Protein AF-A0A9N9HSN4-F1 (afdb_monomer)

Solvent-accessible surface area (backbone atoms only — not comparable to full-atom values): 14385 Å² total; per-residue (Å²): 132,80,80,73,81,72,50,72,66,59,52,43,57,58,50,63,71,53,78,49,53,68,61,35,55,55,46,31,68,72,44,72,71,43,23,67,52,28,50,52,60,51,32,23,38,60,76,77,67,46,57,80,94,50,31,26,57,56,49,49,51,52,60,62,67,44,54,72,71,56,48,50,43,39,42,62,59,13,40,60,77,76,94,65,77,80,64,95,60,74,59,49,42,32,29,20,50,49,43,49,61,63,49,45,56,14,48,53,49,34,50,51,52,34,49,76,70,63,31,49,45,62,39,68,57,62,66,44,46,63,53,50,66,66,46,44,72,76,46,53,79,65,62,79,53,84,64,96,52,54,68,60,50,50,52,50,61,64,44,46,60,55,52,49,50,48,40,71,78,44,66,70,65,44,66,60,31,56,52,35,38,54,31,30,72,45,26,67,52,26,30,31,43,35,45,51,43,51,36,98,86,39,71,59,62,89,42,40,48,62,68,37,31,56,74,84,52,56,14,62,78,62,48,77,41,82,44,81,45,81,43,77,53,63,101,81,55,73,76,63,53,60,59,51,48,53,57,58,50,59,71,76,75,119

Nearest PDB structures (foldseek):
  3mk4-assembly1_A  TM=1.803E-01  e=7.489E+00  Homo sapiens

Structure (mmCIF, N/CA/C/O backbone):
data_AF-A0A9N9HSN4-F1
#
_entry.id   AF-A0A9N9HSN4-F1
#
loop_
_atom_site.group_PDB
_atom_site.id
_atom_site.type_symbol
_atom_site.label_atom_id
_atom_site.label_alt_id
_atom_site.label_comp_id
_atom_site.label_asym_id
_atom_site.label_entity_id
_atom_site.label_seq_id
_atom_site.pdbx_PDB_ins_code
_atom_site.Cartn_x
_atom_site.Cartn_y
_atom_site.Cartn_z
_atom_site.occupancy
_atom_site.B_iso_or_equiv
_atom_site.auth_seq_id
_atom_site.auth_comp_id
_atom_site.auth_asym_id
_atom_site.auth_atom_id
_atom_site.pdbx_PDB_model_num
ATOM 1 N N . MET A 1 1 ? -20.519 -30.281 25.202 1.00 36.38 1 MET A N 1
ATOM 2 C CA . MET A 1 1 ? -21.090 -28.920 25.141 1.00 36.38 1 MET A CA 1
ATOM 3 C C . MET A 1 1 ? -20.840 -28.377 23.745 1.00 36.38 1 MET A C 1
ATOM 5 O O . MET A 1 1 ? -19.698 -28.082 23.423 1.00 36.38 1 MET A O 1
ATOM 9 N N . SER A 1 2 ? -21.858 -28.336 22.885 1.00 41.09 2 SER A N 1
ATOM 10 C CA . SER A 1 2 ? -21.768 -27.606 21.618 1.00 41.09 2 SER A CA 1
ATOM 11 C C . SER A 1 2 ? -21.713 -26.120 21.958 1.00 41.09 2 SER A C 1
ATOM 13 O O . SER A 1 2 ? -22.651 -25.632 22.589 1.00 41.09 2 SER A O 1
ATOM 15 N N . LEU A 1 3 ? -20.631 -25.416 21.600 1.00 51.91 3 LEU A N 1
ATOM 16 C CA . LEU A 1 3 ? -20.644 -23.954 21.628 1.00 51.91 3 LEU A CA 1
ATOM 17 C C . LEU A 1 3 ? -21.852 -23.517 20.798 1.00 51.91 3 LEU A C 1
ATOM 19 O O . LEU A 1 3 ? -21.896 -23.750 19.590 1.00 51.91 3 LEU A O 1
ATOM 23 N N . SER A 1 4 ? -22.853 -22.960 21.475 1.00 53.34 4 SER A N 1
ATOM 24 C CA . SER A 1 4 ? -23.945 -22.249 20.839 1.00 53.34 4 SER A CA 1
ATOM 25 C C . SER A 1 4 ? -23.333 -21.260 19.855 1.00 53.34 4 SER A C 1
ATOM 27 O O . SER A 1 4 ? -22.342 -20.593 20.154 1.00 53.34 4 SER A O 1
ATOM 29 N N . VAL A 1 5 ? -23.884 -21.251 18.647 1.00 62.62 5 VAL A N 1
ATOM 30 C CA . VAL A 1 5 ? -23.467 -20.416 17.526 1.00 62.62 5 VAL A CA 1
ATOM 31 C C . VAL A 1 5 ? -23.530 -18.955 17.972 1.00 62.62 5 VAL A C 1
ATOM 33 O O . VAL A 1 5 ? -24.582 -18.325 17.905 1.00 62.62 5 VAL A O 1
ATOM 36 N N . LEU A 1 6 ? -22.422 -18.416 18.482 1.00 66.31 6 LEU A N 1
ATOM 37 C CA . LEU A 1 6 ? -22.283 -16.978 18.648 1.00 66.31 6 LEU A CA 1
ATOM 38 C C . LEU A 1 6 ? -22.365 -16.406 17.232 1.00 66.31 6 LEU A C 1
ATOM 40 O O . LEU A 1 6 ? -21.586 -16.811 16.362 1.00 66.31 6 LEU A O 1
ATOM 44 N N . SER A 1 7 ? -23.333 -15.526 16.976 1.00 81.56 7 SER A N 1
ATOM 45 C CA . SER A 1 7 ? -23.449 -14.914 15.656 1.00 81.56 7 SER A CA 1
ATOM 46 C C . SER A 1 7 ? -22.161 -14.153 15.333 1.00 81.56 7 SER A C 1
ATOM 48 O O . SER A 1 7 ? -21.461 -13.657 16.225 1.00 81.56 7 SER A O 1
ATOM 50 N N . SER A 1 8 ? -21.837 -14.060 14.043 1.00 83.81 8 SER A N 1
ATOM 51 C CA . SER A 1 8 ? -20.668 -13.313 13.568 1.00 83.81 8 SER A CA 1
ATOM 52 C C . SER A 1 8 ? -20.635 -11.881 14.098 1.00 83.81 8 SER A C 1
ATOM 54 O O . SER A 1 8 ? -19.558 -11.349 14.347 1.00 83.81 8 SER A O 1
ATOM 56 N N . ASP A 1 9 ? -21.806 -11.285 14.316 1.00 84.81 9 ASP A N 1
ATOM 57 C CA . ASP A 1 9 ? -21.947 -9.910 14.786 1.00 84.81 9 ASP A CA 1
ATOM 58 C C . ASP A 1 9 ? -21.510 -9.764 16.244 1.00 84.81 9 ASP A C 1
ATOM 60 O O . ASP A 1 9 ? -20.765 -8.843 16.574 1.00 84.81 9 ASP A O 1
ATOM 64 N N . ILE A 1 10 ? -21.882 -10.716 17.109 1.00 89.75 10 ILE A N 1
ATOM 65 C CA . ILE A 1 10 ? -21.455 -10.707 18.515 1.00 89.75 10 ILE A CA 1
ATOM 66 C C . ILE A 1 10 ? -19.943 -10.923 18.597 1.00 89.75 10 ILE A C 1
ATOM 68 O O . ILE A 1 10 ? -19.257 -10.194 19.309 1.00 89.75 10 ILE A O 1
ATOM 72 N N . LEU A 1 11 ? -19.403 -11.885 17.841 1.00 90.88 11 LEU A N 1
ATOM 73 C CA . LEU A 1 11 ? -17.955 -12.110 17.788 1.00 90.88 11 LEU A CA 1
ATOM 74 C C . LEU A 1 11 ? -17.211 -10.876 17.279 1.00 90.88 11 LEU A C 1
ATOM 76 O O . LEU A 1 11 ? -16.160 -10.539 17.811 1.00 90.88 11 LEU A O 1
ATOM 80 N N . HIS A 1 12 ? -17.753 -10.186 16.280 1.00 90.94 12 HIS A N 1
ATOM 81 C CA . HIS A 1 12 ? -17.164 -8.961 15.759 1.00 90.94 12 HIS A CA 1
ATOM 82 C C . HIS A 1 12 ? -17.152 -7.831 16.793 1.00 90.94 12 HIS A C 1
ATOM 84 O O . HIS A 1 12 ? -16.124 -7.165 16.931 1.00 90.94 12 HIS A O 1
ATOM 90 N N . GLU A 1 13 ? -18.240 -7.627 17.542 1.00 90.06 13 GLU A N 1
ATOM 91 C CA . GLU A 1 13 ? -18.246 -6.646 18.633 1.00 90.06 13 GLU A CA 1
ATOM 92 C C . GLU A 1 13 ? -17.272 -7.033 19.743 1.00 90.06 13 GLU A C 1
ATOM 94 O O . GLU A 1 13 ? -16.477 -6.196 20.155 1.00 90.06 13 GLU A O 1
ATOM 99 N N . VAL A 1 14 ? -17.232 -8.304 20.149 1.00 91.62 14 VAL A N 1
ATOM 100 C CA . VAL A 1 14 ? -16.248 -8.794 21.126 1.00 91.62 14 VAL A CA 1
ATOM 101 C C . VAL A 1 14 ? -14.821 -8.561 20.623 1.00 91.62 14 VAL A C 1
ATOM 103 O O . VAL A 1 14 ? -13.981 -8.053 21.361 1.00 91.62 14 VAL A O 1
ATOM 106 N N . PHE A 1 15 ? -14.536 -8.865 19.356 1.00 93.38 15 PHE A N 1
ATOM 107 C CA . PHE A 1 15 ? -13.189 -8.729 18.805 1.00 93.38 15 PHE A CA 1
ATOM 108 C C . PHE A 1 15 ? -12.748 -7.273 18.684 1.00 93.38 15 PHE A C 1
ATOM 110 O O . PHE A 1 15 ? -11.571 -6.984 18.869 1.00 93.38 15 PHE A O 1
ATOM 117 N N . LYS A 1 16 ? -13.674 -6.342 18.426 1.00 89.31 16 LYS A N 1
ATOM 118 C CA . LYS A 1 16 ? -13.380 -4.902 18.422 1.00 89.31 16 LYS A CA 1
ATOM 119 C C . LYS A 1 16 ? -12.868 -4.387 19.768 1.00 89.31 16 LYS A C 1
ATOM 121 O O . LYS A 1 16 ? -12.128 -3.407 19.759 1.00 89.31 16 LYS A O 1
ATOM 126 N N . TYR A 1 17 ? -13.250 -5.001 20.891 1.00 88.19 17 TYR A N 1
ATOM 127 C CA . TYR A 1 17 ? -12.730 -4.612 22.207 1.00 88.19 17 TYR A CA 1
ATOM 128 C C . TYR A 1 17 ? -11.252 -4.981 22.381 1.00 88.19 17 TYR A C 1
ATOM 130 O O . TYR A 1 17 ? -10.534 -4.297 23.112 1.00 88.19 17 TYR A O 1
ATOM 138 N N . PHE A 1 18 ? -10.766 -6.007 21.674 1.00 83.56 18 PHE A N 1
ATOM 139 C CA . PHE A 1 18 ? -9.346 -6.349 21.644 1.00 83.56 18 PHE A CA 1
ATOM 140 C C . PHE A 1 18 ? -8.625 -5.414 20.673 1.00 83.56 18 PHE A C 1
ATOM 142 O O . PHE A 1 18 ? -8.465 -5.694 19.487 1.00 83.56 18 PHE A O 1
ATOM 149 N N . SER A 1 19 ? -8.224 -4.254 21.194 1.00 69.56 19 SER A N 1
ATOM 150 C CA . SER A 1 19 ? -7.509 -3.232 20.421 1.00 69.56 19 SER A CA 1
ATOM 151 C C . SER A 1 19 ? -6.069 -3.633 20.074 1.00 69.56 19 SER A C 1
ATOM 153 O O . SER A 1 19 ? -5.448 -2.974 19.243 1.00 69.56 19 SER A O 1
ATOM 155 N N . ASP A 1 20 ? -5.512 -4.675 20.702 1.00 84.94 20 ASP A N 1
ATOM 156 C CA . ASP A 1 20 ? -4.118 -5.058 20.503 1.00 84.94 20 ASP A CA 1
ATOM 157 C C . ASP A 1 20 ? -3.939 -6.068 19.339 1.00 84.94 20 ASP A C 1
ATOM 159 O O . ASP A 1 20 ? -4.664 -7.068 19.241 1.00 84.94 20 ASP A O 1
ATOM 163 N N . PRO A 1 21 ? -2.958 -5.849 18.440 1.00 86.75 21 PRO A N 1
ATOM 164 C CA . PRO A 1 21 ? -2.707 -6.735 17.300 1.00 86.75 21 PRO A CA 1
ATOM 165 C C . PRO A 1 21 ? -2.37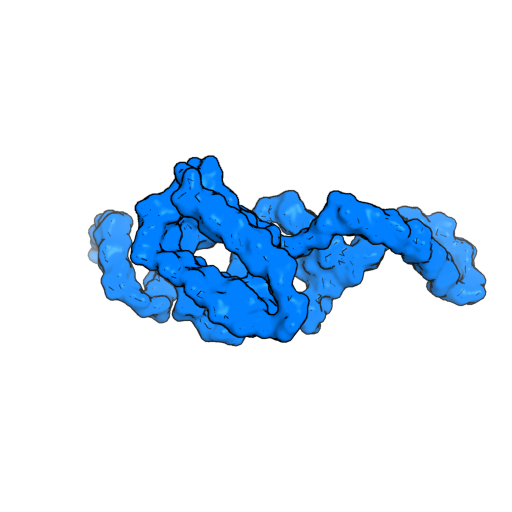8 -8.186 17.675 1.00 86.75 21 PRO A C 1
ATOM 167 O O . PRO A 1 21 ? -2.687 -9.108 16.920 1.00 86.75 21 PRO A O 1
ATOM 170 N N . THR A 1 22 ? -1.747 -8.405 18.829 1.00 89.12 22 THR A N 1
ATOM 171 C CA . THR A 1 22 ? -1.278 -9.727 19.268 1.00 89.12 22 THR A CA 1
ATOM 172 C C . THR A 1 22 ? -2.448 -10.651 19.599 1.00 89.12 22 THR A C 1
ATOM 174 O O . THR A 1 22 ? -2.484 -11.809 19.161 1.00 89.12 22 THR A O 1
ATOM 177 N N . THR A 1 23 ? -3.441 -10.133 20.320 1.00 91.75 23 THR A N 1
ATOM 178 C CA . THR A 1 23 ? -4.679 -10.842 20.636 1.00 91.75 23 THR A CA 1
ATOM 179 C C . THR A 1 23 ? -5.459 -11.125 19.363 1.00 91.75 23 THR A C 1
ATOM 181 O O . THR A 1 23 ? -5.804 -12.278 19.112 1.00 91.75 23 THR A O 1
ATOM 184 N N . LEU A 1 24 ? -5.659 -10.129 18.493 1.00 92.12 24 LEU A N 1
ATOM 185 C CA . LEU A 1 24 ? -6.359 -10.329 17.220 1.00 92.12 24 LEU A CA 1
ATOM 186 C C . LEU A 1 24 ? -5.669 -11.372 16.324 1.00 92.12 24 LEU A C 1
ATOM 188 O O . LEU A 1 24 ? -6.346 -12.189 15.699 1.00 92.12 24 LEU A O 1
ATOM 192 N N . TYR A 1 25 ? -4.334 -11.405 16.291 1.00 90.81 25 TYR A N 1
ATOM 193 C CA . TYR A 1 25 ? -3.583 -12.432 15.562 1.00 90.81 25 TYR A CA 1
ATOM 194 C C . TYR A 1 25 ? -3.796 -13.833 16.151 1.00 90.81 25 TYR A C 1
ATOM 196 O O . TYR A 1 25 ? -3.933 -14.808 15.411 1.00 90.81 25 TYR A O 1
ATOM 204 N N . SER A 1 26 ? -3.868 -13.939 17.478 1.00 92.50 26 SER A N 1
ATOM 205 C CA . SER A 1 26 ? -4.165 -15.200 18.163 1.00 92.50 26 SER A CA 1
ATOM 206 C C . SER A 1 26 ? -5.587 -15.677 17.855 1.00 92.50 26 SER A C 1
ATOM 208 O O . SER A 1 26 ? -5.778 -16.838 17.491 1.00 92.50 26 SER A O 1
ATOM 210 N N . LEU A 1 27 ? -6.568 -14.767 17.887 1.00 92.94 27 LEU A N 1
ATOM 211 C CA . LEU A 1 27 ? -7.961 -15.037 17.515 1.00 92.94 27 LEU A CA 1
ATOM 212 C C . LEU A 1 27 ? -8.079 -15.504 16.060 1.00 92.94 27 LEU A C 1
ATOM 214 O O . LEU A 1 27 ? -8.787 -16.470 15.772 1.00 92.94 27 LEU A O 1
ATOM 218 N N . ALA A 1 28 ? -7.327 -14.885 15.147 1.00 93.31 28 ALA A N 1
ATOM 219 C CA . ALA A 1 28 ? -7.338 -15.237 13.733 1.00 93.31 28 ALA A CA 1
ATOM 220 C C . ALA A 1 28 ? -6.883 -16.681 13.452 1.00 93.31 28 ALA A C 1
ATOM 222 O O . ALA A 1 28 ? -7.148 -17.199 12.369 1.00 93.31 28 ALA A O 1
ATOM 223 N N . ARG A 1 29 ? -6.196 -17.339 14.393 1.00 93.88 29 ARG A N 1
ATOM 224 C CA . ARG A 1 29 ? -5.682 -18.710 14.242 1.00 93.88 29 ARG A CA 1
ATOM 225 C C . ARG A 1 29 ? -6.601 -19.785 14.820 1.00 93.88 29 ARG A C 1
ATOM 227 O O . ARG A 1 29 ? -6.291 -20.961 14.669 1.00 93.88 29 ARG A O 1
ATOM 234 N N . VAL A 1 30 ? -7.702 -19.407 15.472 1.00 94.25 30 VAL A N 1
ATOM 235 C CA . VAL A 1 30 ? -8.583 -20.354 16.175 1.00 94.25 30 VAL A CA 1
ATOM 236 C C . VAL A 1 30 ? -9.378 -21.224 15.199 1.00 94.25 30 VAL A C 1
ATOM 238 O O . VAL A 1 30 ? -9.350 -22.446 15.298 1.00 94.25 30 VAL A O 1
ATOM 241 N N . ASN A 1 31 ? -10.101 -20.613 14.258 1.00 93.31 31 ASN A N 1
ATOM 242 C CA . ASN A 1 31 ? -10.856 -21.302 13.206 1.00 93.31 31 ASN A CA 1
ATOM 243 C C . ASN A 1 31 ? -11.187 -20.329 12.056 1.00 93.31 31 ASN A C 1
ATOM 245 O O . ASN A 1 31 ? -10.926 -19.130 12.158 1.00 93.31 31 ASN A O 1
ATOM 249 N N . HIS A 1 32 ? -11.794 -20.829 10.973 1.00 91.19 32 HIS A N 1
ATOM 250 C CA . HIS A 1 32 ? -12.139 -20.014 9.799 1.00 91.19 32 HIS A CA 1
ATOM 251 C C . HIS A 1 32 ? -13.081 -18.837 10.102 1.00 91.19 32 HIS A C 1
ATOM 253 O O . HIS A 1 32 ? -12.881 -17.755 9.555 1.00 91.19 32 HIS A O 1
ATOM 259 N N . LEU A 1 33 ? -14.073 -19.010 10.984 1.00 92.69 33 LEU A N 1
ATOM 260 C CA . LEU A 1 33 ? -15.003 -17.936 11.355 1.00 92.69 33 LEU A CA 1
ATOM 261 C C . LEU A 1 33 ? -14.271 -16.805 12.088 1.00 92.69 33 LEU A C 1
ATOM 263 O O . LEU A 1 33 ? -14.430 -15.634 11.759 1.00 92.69 33 LEU A O 1
ATOM 267 N N . TRP A 1 34 ? -13.426 -17.156 13.055 1.00 94.19 34 TRP A N 1
ATOM 268 C CA . TRP A 1 34 ? -12.662 -16.190 13.841 1.00 94.19 34 TRP A CA 1
ATOM 269 C C . TRP A 1 34 ? -11.601 -15.503 12.980 1.00 94.19 34 TRP A C 1
ATOM 271 O O . TRP A 1 34 ? -11.416 -14.294 13.085 1.00 94.19 34 TRP A O 1
ATOM 281 N N . ASN A 1 35 ? -10.969 -16.245 12.067 1.00 94.62 35 ASN A N 1
ATOM 282 C CA . ASN A 1 35 ? -10.068 -15.697 11.057 1.00 94.62 35 ASN A CA 1
ATOM 283 C C . ASN A 1 35 ? -10.760 -14.631 10.199 1.00 94.62 35 ASN A C 1
ATOM 285 O O . ASN A 1 35 ? -10.245 -13.521 10.065 1.00 94.62 35 ASN A O 1
ATOM 289 N N . TYR A 1 36 ? -11.957 -14.937 9.692 1.00 94.00 36 TYR A N 1
ATOM 290 C CA . TYR A 1 36 ? -12.732 -14.026 8.853 1.00 94.00 36 TYR A CA 1
ATOM 291 C C . TYR A 1 36 ? -13.124 -12.727 9.572 1.00 94.00 36 TYR A C 1
ATOM 293 O O . TYR A 1 36 ? -13.221 -11.682 8.935 1.00 94.00 36 TYR A O 1
ATOM 301 N N . ILE A 1 37 ? -13.309 -12.765 10.894 1.00 93.88 37 ILE A N 1
ATOM 302 C CA . ILE A 1 37 ? -13.650 -11.584 11.700 1.00 93.88 37 ILE A CA 1
ATOM 303 C C . ILE A 1 37 ? -12.394 -10.808 12.117 1.00 93.88 37 ILE A C 1
ATOM 305 O O . ILE A 1 37 ? -12.373 -9.582 12.032 1.00 93.88 37 ILE A O 1
ATOM 309 N N . ALA A 1 38 ? -11.334 -11.495 12.544 1.00 94.75 38 ALA A N 1
ATOM 310 C CA . ALA A 1 38 ? -10.128 -10.868 13.079 1.00 94.75 38 ALA A CA 1
ATOM 311 C C . ALA A 1 38 ? -9.249 -10.215 11.997 1.00 94.75 38 ALA A C 1
ATOM 313 O O . ALA A 1 38 ? -8.700 -9.136 12.226 1.00 94.75 38 ALA A O 1
ATOM 314 N N . ILE A 1 39 ? -9.130 -10.816 10.806 1.00 94.62 39 ILE A N 1
ATOM 315 C CA . ILE A 1 39 ? -8.284 -10.282 9.724 1.00 94.62 39 ILE A CA 1
ATOM 316 C C . ILE A 1 39 ? -8.717 -8.869 9.285 1.00 94.62 39 ILE A C 1
ATOM 318 O O . ILE A 1 39 ? -7.856 -7.985 9.243 1.00 94.62 39 ILE A O 1
ATOM 322 N N . PRO A 1 40 ? -10.012 -8.587 9.037 1.00 93.94 40 PRO A N 1
ATOM 323 C CA . PRO A 1 40 ? -10.474 -7.231 8.755 1.00 93.94 40 PRO A CA 1
ATOM 324 C C . PRO A 1 40 ? -10.209 -6.217 9.869 1.00 93.94 40 PRO A C 1
ATOM 326 O O . PRO A 1 40 ? -10.150 -5.027 9.577 1.00 93.94 40 PRO A O 1
ATOM 329 N N . LEU A 1 41 ? -10.100 -6.649 11.133 1.00 94.00 41 LEU A N 1
ATOM 330 C CA . LEU A 1 41 ? -9.775 -5.772 12.265 1.00 94.00 41 LEU A CA 1
ATOM 331 C C . LEU A 1 41 ? -8.282 -5.437 12.294 1.00 94.00 41 LEU A C 1
ATOM 333 O O . LEU A 1 41 ? -7.932 -4.265 12.416 1.00 94.00 41 LEU A O 1
ATOM 337 N N . LEU A 1 42 ? -7.421 -6.440 12.097 1.00 93.62 42 LEU A N 1
ATOM 338 C CA . LEU A 1 42 ? -5.966 -6.271 12.000 1.00 93.62 42 LEU A CA 1
ATOM 339 C C . LEU A 1 42 ? -5.577 -5.333 10.855 1.00 93.62 42 LEU A C 1
ATOM 341 O O . LEU A 1 42 ? -4.768 -4.424 11.020 1.00 93.62 42 LEU A O 1
ATOM 345 N N . TRP A 1 43 ? -6.189 -5.525 9.688 1.00 94.56 43 TRP A N 1
ATOM 346 C CA . TRP A 1 43 ? -5.841 -4.788 8.475 1.00 94.56 43 TRP A CA 1
ATOM 347 C C . TRP A 1 43 ? -6.449 -3.385 8.385 1.00 94.56 43 TRP A C 1
ATOM 349 O O . TRP A 1 43 ? -6.265 -2.709 7.376 1.00 94.56 43 TRP A O 1
ATOM 359 N N . ARG A 1 44 ? -7.100 -2.893 9.450 1.00 94.00 44 ARG A N 1
ATOM 360 C CA . ARG A 1 44 ? -7.493 -1.476 9.553 1.00 94.00 44 ARG A CA 1
ATOM 361 C C . ARG A 1 44 ? -6.279 -0.556 9.598 1.00 94.00 44 ARG A C 1
ATOM 363 O O . ARG A 1 44 ? -6.324 0.531 9.023 1.00 94.00 44 ARG A O 1
ATOM 370 N N . GLN A 1 45 ? -5.216 -0.993 10.274 1.00 92.44 45 GLN A N 1
ATOM 371 C CA . GLN A 1 45 ? -3.987 -0.227 10.487 1.00 92.44 45 GLN A CA 1
ATOM 372 C C . GLN A 1 45 ? -2.764 -1.149 10.328 1.00 92.44 45 GLN A C 1
ATOM 374 O O . GLN A 1 45 ? -2.075 -1.458 11.299 1.00 92.44 45 GLN A O 1
ATOM 379 N N . PRO A 1 46 ? -2.483 -1.634 9.105 1.00 93.50 46 PRO A N 1
ATOM 380 C CA . PRO A 1 46 ? -1.500 -2.689 8.880 1.00 93.50 46 PRO A CA 1
ATOM 381 C C . PRO A 1 46 ? -0.067 -2.275 9.250 1.00 93.50 46 PRO A C 1
ATOM 383 O O . PRO A 1 46 ? 0.768 -3.132 9.506 1.00 93.50 46 PRO A O 1
ATOM 386 N N . PHE A 1 47 ? 0.233 -0.977 9.311 1.00 93.38 47 PHE A N 1
ATOM 387 C CA . PHE A 1 47 ? 1.546 -0.493 9.743 1.00 93.38 47 PHE A CA 1
ATOM 388 C C . PHE A 1 47 ? 1.716 -0.456 11.268 1.00 93.38 47 PHE A C 1
ATOM 390 O O . PHE A 1 47 ? 2.839 -0.325 11.733 1.00 93.38 47 PHE A O 1
ATOM 397 N N . GLU A 1 48 ? 0.640 -0.602 12.049 1.00 89.94 48 GLU A N 1
ATOM 398 C CA . GLU A 1 48 ? 0.716 -0.682 13.519 1.00 89.94 48 GLU A CA 1
ATOM 399 C C . GLU A 1 48 ? 0.820 -2.130 14.019 1.00 89.94 48 GLU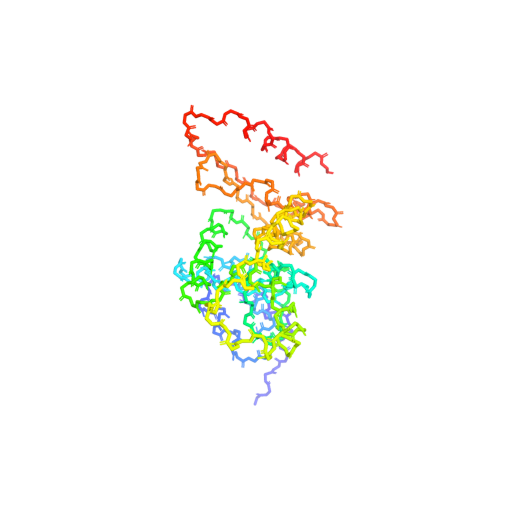 A C 1
ATOM 401 O O . GLU A 1 48 ? 1.187 -2.373 15.165 1.00 89.94 48 GLU A O 1
ATOM 406 N N . ILE A 1 49 ? 0.495 -3.115 13.172 1.00 87.94 49 ILE A N 1
ATOM 407 C CA . ILE A 1 49 ? 0.531 -4.539 13.549 1.00 87.94 49 ILE A CA 1
ATOM 408 C C . ILE A 1 49 ? 1.936 -5.152 13.450 1.00 87.94 49 ILE A C 1
ATOM 410 O O . ILE A 1 49 ? 2.144 -6.293 13.862 1.00 87.94 49 ILE A O 1
ATOM 414 N N . VAL A 1 50 ? 2.898 -4.437 12.862 1.00 89.31 50 VAL A N 1
ATOM 415 C CA . VAL A 1 50 ? 4.264 -4.920 12.632 1.00 89.31 50 VAL A CA 1
ATOM 416 C C . VAL A 1 50 ? 5.294 -3.851 12.975 1.00 89.31 50 VAL A C 1
ATOM 418 O O . VAL A 1 50 ? 5.030 -2.658 12.888 1.00 89.31 50 VAL A O 1
ATOM 421 N N . THR A 1 51 ? 6.504 -4.291 13.315 1.00 91.94 51 THR A N 1
ATOM 422 C CA . THR A 1 51 ? 7.662 -3.402 13.440 1.00 91.94 51 THR A CA 1
ATOM 423 C C . THR A 1 51 ? 8.098 -2.873 12.073 1.00 91.94 51 THR A C 1
ATOM 425 O O . THR A 1 51 ? 7.842 -3.499 11.041 1.00 91.94 51 THR A O 1
ATOM 428 N N . GLN A 1 52 ? 8.810 -1.744 12.065 1.00 90.50 52 GLN A N 1
ATOM 429 C CA . GLN A 1 52 ? 9.286 -1.081 10.845 1.00 90.50 52 GLN A CA 1
ATOM 430 C C . GLN A 1 52 ? 10.119 -2.014 9.943 1.00 90.50 52 GLN A C 1
ATOM 432 O O . GLN A 1 52 ? 9.924 -2.044 8.731 1.00 90.50 52 GLN A O 1
ATOM 437 N N . GLU A 1 53 ? 10.941 -2.889 10.532 1.00 92.56 53 GLU A N 1
ATOM 438 C CA . GLU A 1 53 ? 11.710 -3.939 9.834 1.00 92.56 53 GLU A CA 1
ATOM 439 C C . GLU A 1 53 ? 10.836 -4.919 9.025 1.00 92.56 53 GLU A C 1
ATOM 441 O O . GLU A 1 53 ? 11.294 -5.607 8.111 1.00 92.56 53 GLU A O 1
ATOM 446 N N . ARG A 1 54 ? 9.549 -5.015 9.362 1.00 93.69 54 ARG A N 1
ATOM 447 C CA . ARG A 1 54 ? 8.577 -5.919 8.740 1.00 93.69 54 ARG A CA 1
ATOM 448 C C . ARG A 1 54 ? 7.564 -5.197 7.857 1.00 93.69 54 ARG A C 1
ATOM 450 O O . ARG A 1 54 ? 6.703 -5.865 7.286 1.00 93.69 54 ARG A O 1
ATOM 457 N N . TYR A 1 55 ? 7.689 -3.884 7.669 1.00 94.56 55 TYR A N 1
ATOM 458 C CA . TYR A 1 55 ? 6.801 -3.106 6.801 1.00 94.56 55 TYR A CA 1
ATOM 459 C C . TYR A 1 55 ? 6.752 -3.634 5.361 1.00 94.56 55 TYR A C 1
ATOM 461 O O . TYR A 1 55 ? 5.686 -3.647 4.746 1.00 94.56 55 TYR A O 1
ATOM 469 N N . HIS A 1 56 ? 7.864 -4.168 4.845 1.00 93.69 56 HIS A N 1
ATOM 470 C CA . HIS A 1 56 ? 7.922 -4.769 3.510 1.00 93.69 56 HIS A CA 1
ATOM 471 C C . HIS A 1 56 ? 6.884 -5.885 3.295 1.00 93.69 56 HIS A C 1
ATOM 473 O O . HIS A 1 56 ? 6.415 -6.080 2.176 1.00 93.69 56 HIS A O 1
ATOM 479 N N . LYS A 1 57 ? 6.478 -6.601 4.356 1.00 94.12 57 LYS A N 1
ATOM 480 C CA . LYS A 1 57 ? 5.467 -7.669 4.273 1.00 94.12 57 LYS A CA 1
ATOM 481 C C . LYS A 1 57 ? 4.077 -7.129 3.947 1.00 94.12 57 LYS A C 1
ATOM 483 O O . LYS A 1 57 ? 3.281 -7.826 3.319 1.00 94.12 57 LYS A O 1
ATOM 488 N N . ILE A 1 58 ? 3.789 -5.888 4.339 1.00 95.50 58 ILE A N 1
ATOM 489 C CA . ILE A 1 58 ? 2.529 -5.211 4.015 1.00 95.50 58 ILE A CA 1
ATOM 490 C C . ILE A 1 58 ? 2.483 -4.943 2.511 1.00 95.50 58 ILE A C 1
ATOM 492 O O . ILE A 1 58 ? 1.527 -5.336 1.846 1.00 95.50 58 ILE A O 1
ATOM 496 N N . ILE A 1 59 ? 3.554 -4.360 1.960 1.00 95.19 59 ILE A N 1
ATOM 497 C CA . ILE A 1 59 ? 3.677 -4.109 0.517 1.00 95.19 59 ILE A CA 1
ATOM 498 C C . ILE A 1 59 ? 3.646 -5.413 -0.267 1.00 95.19 59 ILE A C 1
ATOM 500 O O . ILE A 1 59 ? 2.915 -5.507 -1.246 1.00 95.19 59 ILE A O 1
ATOM 504 N N . GLN A 1 60 ? 4.361 -6.442 0.189 1.00 94.06 60 GLN A N 1
ATOM 505 C CA . GLN A 1 60 ? 4.318 -7.766 -0.426 1.00 94.06 60 GLN A CA 1
ATOM 506 C C . GLN A 1 60 ? 2.887 -8.317 -0.471 1.00 94.06 60 GLN A C 1
ATOM 508 O O . GLN A 1 60 ? 2.460 -8.832 -1.500 1.00 94.06 60 GLN A O 1
ATOM 513 N N . THR A 1 61 ? 2.118 -8.167 0.609 1.00 95.00 61 THR A N 1
ATOM 514 C CA . THR A 1 61 ? 0.718 -8.614 0.650 1.00 95.00 61 THR A CA 1
ATOM 515 C C . THR A 1 61 ? -0.153 -7.837 -0.339 1.00 95.00 61 THR A C 1
ATOM 517 O O . THR A 1 61 ? -0.943 -8.442 -1.064 1.00 95.00 61 THR A O 1
ATOM 520 N N . TYR A 1 62 ? 0.019 -6.517 -0.442 1.00 95.44 62 TYR A N 1
ATOM 521 C CA . TYR A 1 62 ? -0.670 -5.720 -1.460 1.00 95.44 62 TYR A CA 1
ATOM 522 C C . TYR A 1 62 ? -0.251 -6.096 -2.883 1.00 95.44 62 TYR A C 1
ATOM 524 O O . TYR A 1 62 ? -1.111 -6.229 -3.748 1.00 95.44 62 TYR A O 1
ATOM 532 N N . ALA A 1 63 ? 1.032 -6.367 -3.122 1.00 94.00 63 ALA A N 1
ATOM 533 C CA . ALA A 1 63 ? 1.529 -6.814 -4.419 1.00 94.00 63 ALA A CA 1
ATOM 534 C C . ALA A 1 63 ? 0.902 -8.157 -4.847 1.00 94.00 63 ALA A C 1
ATOM 536 O O . ALA A 1 63 ? 0.580 -8.348 -6.019 1.00 94.00 63 ALA A O 1
ATOM 537 N N . ILE A 1 64 ? 0.648 -9.070 -3.901 1.00 93.50 64 ILE A N 1
ATOM 538 C CA . ILE A 1 64 ? -0.076 -10.329 -4.159 1.00 93.50 64 ILE A CA 1
ATOM 539 C C . ILE A 1 64 ? -1.534 -10.061 -4.566 1.00 93.50 64 ILE A C 1
ATOM 541 O O . ILE A 1 64 ? -2.071 -10.769 -5.420 1.00 93.50 64 ILE A O 1
ATOM 545 N N . CYS A 1 65 ? -2.156 -9.022 -4.005 1.00 94.50 65 CYS A N 1
ATOM 546 C CA . CYS A 1 65 ? -3.535 -8.620 -4.295 1.00 94.50 65 CYS A CA 1
ATOM 547 C C . CYS A 1 65 ? -3.699 -7.856 -5.621 1.00 94.50 65 CYS A C 1
ATOM 549 O O . CYS A 1 65 ? -4.829 -7.568 -6.019 1.00 94.50 65 CYS A O 1
ATOM 551 N N . LEU A 1 66 ? -2.606 -7.522 -6.316 1.00 93.56 66 LEU A N 1
ATOM 552 C CA . LEU A 1 66 ? -2.680 -6.834 -7.603 1.00 93.56 66 LEU A CA 1
ATOM 553 C C . LEU A 1 66 ? -3.379 -7.694 -8.672 1.00 93.56 66 LEU A C 1
ATOM 555 O O . LEU A 1 66 ? -3.184 -8.916 -8.709 1.00 93.56 66 LEU A O 1
ATOM 559 N N . PRO A 1 67 ? -4.143 -7.069 -9.588 1.00 92.12 67 PRO A N 1
ATOM 560 C CA . PRO A 1 67 ? -4.657 -7.762 -10.763 1.00 92.12 67 PRO A CA 1
ATOM 561 C C . PRO A 1 67 ? -3.504 -8.221 -11.664 1.00 92.12 67 PRO A C 1
ATOM 563 O O . PRO A 1 67 ? -2.437 -7.602 -11.689 1.00 92.12 67 PRO A O 1
ATOM 566 N N . ASP A 1 68 ? -3.734 -9.268 -12.455 1.00 90.81 68 ASP A N 1
ATOM 567 C CA . ASP A 1 68 ? -2.695 -9.870 -13.305 1.00 90.81 68 ASP A CA 1
ATOM 568 C C . ASP A 1 68 ? -2.071 -8.868 -14.286 1.00 90.81 68 ASP A C 1
ATOM 570 O O . ASP A 1 68 ? -0.870 -8.917 -14.546 1.00 90.81 68 ASP A O 1
ATOM 574 N N . SER A 1 69 ? -2.849 -7.890 -14.761 1.00 90.00 69 SER A N 1
ATOM 575 C CA . SER A 1 69 ? -2.346 -6.812 -15.618 1.00 90.00 69 SER A CA 1
ATOM 576 C C . SER A 1 69 ? -1.333 -5.905 -14.909 1.00 90.00 69 SER A C 1
ATOM 578 O O . SER A 1 69 ? -0.322 -5.539 -15.504 1.00 90.00 69 SER A O 1
ATOM 580 N N . ALA A 1 70 ? -1.557 -5.572 -13.635 1.00 90.00 70 ALA A N 1
ATOM 581 C CA . ALA A 1 70 ? -0.619 -4.789 -12.832 1.00 90.00 70 ALA A CA 1
ATOM 582 C C . ALA A 1 70 ? 0.618 -5.613 -12.453 1.00 90.00 70 ALA A C 1
ATOM 584 O O . ALA A 1 70 ? 1.743 -5.125 -12.553 1.00 90.00 70 ALA A O 1
ATOM 585 N N . LYS A 1 71 ? 0.434 -6.895 -12.110 1.00 90.69 71 LYS A N 1
ATOM 586 C CA . LYS A 1 71 ? 1.545 -7.831 -11.875 1.00 90.69 71 LYS A CA 1
ATOM 587 C C . LYS A 1 71 ? 2.451 -7.945 -13.101 1.00 90.69 71 LYS A C 1
ATOM 589 O O . LYS A 1 71 ? 3.669 -7.884 -12.964 1.00 90.69 71 LYS A O 1
ATOM 594 N N . ALA A 1 72 ? 1.867 -8.036 -14.296 1.00 87.00 72 ALA A N 1
ATOM 595 C CA . ALA A 1 72 ? 2.620 -8.049 -15.544 1.00 87.00 72 ALA A CA 1
ATOM 596 C C . ALA A 1 72 ? 3.436 -6.760 -15.735 1.00 87.00 72 ALA A C 1
ATOM 598 O O . ALA A 1 72 ? 4.612 -6.840 -16.084 1.00 87.00 72 ALA A O 1
ATOM 599 N N . ARG A 1 73 ? 2.865 -5.580 -15.447 1.00 86.31 73 ARG A N 1
ATOM 600 C CA . ARG A 1 73 ? 3.603 -4.304 -15.520 1.00 86.31 73 ARG A CA 1
ATOM 601 C C . ARG A 1 73 ? 4.783 -4.243 -14.548 1.00 86.31 73 ARG A C 1
ATOM 603 O O . ARG A 1 73 ? 5.851 -3.786 -14.948 1.00 86.31 73 ARG A O 1
ATOM 610 N N . LEU A 1 74 ? 4.637 -4.761 -13.325 1.00 87.12 74 LEU A N 1
ATOM 611 C CA . LEU A 1 74 ? 5.752 -4.865 -12.371 1.00 87.12 74 LEU A CA 1
ATOM 612 C C . LEU A 1 74 ? 6.870 -5.779 -12.892 1.00 87.12 74 LEU A C 1
ATOM 614 O O . LEU A 1 74 ? 8.043 -5.415 -12.813 1.00 87.12 74 LEU A O 1
ATOM 618 N N . VAL A 1 75 ? 6.518 -6.918 -13.494 1.00 86.62 75 VAL A N 1
ATOM 619 C CA . VAL A 1 75 ? 7.493 -7.822 -14.128 1.00 86.62 75 VAL A CA 1
ATOM 620 C C . VAL A 1 75 ? 8.223 -7.130 -15.279 1.00 86.62 75 VAL A C 1
ATOM 622 O O . VAL A 1 75 ? 9.446 -7.230 -15.370 1.00 86.62 75 VAL A O 1
ATOM 625 N N . TYR A 1 76 ? 7.510 -6.373 -16.118 1.00 80.56 76 TYR A N 1
ATOM 626 C CA . TYR A 1 76 ? 8.135 -5.563 -17.168 1.00 80.56 76 TYR A CA 1
ATOM 627 C C . TYR A 1 76 ? 9.025 -4.451 -16.616 1.00 80.56 76 TYR A C 1
ATOM 629 O O . TYR A 1 76 ? 9.980 -4.065 -17.277 1.00 80.56 76 TYR A O 1
ATOM 637 N N . ALA A 1 77 ? 8.760 -3.948 -15.413 1.00 79.75 77 ALA A N 1
ATOM 638 C CA . ALA A 1 77 ? 9.635 -3.004 -14.723 1.00 79.75 77 ALA A CA 1
ATOM 639 C C . ALA A 1 77 ? 10.824 -3.671 -14.012 1.00 79.75 77 ALA A C 1
ATOM 641 O O . ALA A 1 77 ? 11.568 -2.995 -13.305 1.00 79.75 77 ALA A O 1
ATOM 642 N N . GLY A 1 78 ? 11.020 -4.979 -14.204 1.00 81.38 78 GLY A N 1
ATOM 643 C CA . GLY A 1 78 ? 12.151 -5.711 -13.649 1.00 81.38 78 GLY A CA 1
ATOM 644 C C . GLY A 1 78 ? 11.886 -6.357 -12.294 1.00 81.38 78 GLY A C 1
ATOM 645 O O . GLY A 1 78 ? 12.791 -6.964 -11.732 1.00 81.38 78 GLY A O 1
ATOM 646 N N . ILE A 1 79 ? 10.669 -6.266 -11.755 1.00 87.81 79 ILE A N 1
ATOM 647 C CA . ILE A 1 79 ? 10.336 -6.797 -10.430 1.00 87.81 79 ILE A CA 1
ATOM 648 C C . ILE A 1 79 ? 9.772 -8.208 -10.569 1.00 87.81 79 ILE A C 1
ATOM 650 O O . ILE A 1 79 ? 8.654 -8.416 -11.042 1.00 87.81 79 ILE A O 1
ATOM 654 N N . LYS A 1 80 ? 10.528 -9.204 -10.108 1.00 86.88 80 LYS A N 1
ATOM 655 C CA . LYS A 1 80 ? 10.060 -10.588 -10.031 1.00 86.88 80 LYS A CA 1
ATOM 656 C C . LYS A 1 80 ? 9.182 -10.759 -8.805 1.00 86.88 80 LYS A C 1
ATOM 658 O O . LYS A 1 80 ? 9.655 -10.761 -7.670 1.00 86.88 80 LYS A O 1
ATOM 663 N N . LEU A 1 81 ? 7.895 -10.958 -9.051 1.00 85.12 81 LEU A N 1
ATOM 664 C CA . LEU A 1 81 ? 6.958 -11.357 -8.014 1.00 85.12 81 LEU A CA 1
ATOM 665 C C . LEU A 1 81 ? 7.145 -12.847 -7.726 1.00 85.12 81 LEU A C 1
ATOM 667 O O . LEU A 1 81 ? 7.138 -13.676 -8.636 1.00 85.12 81 LEU A O 1
ATOM 671 N N . VAL A 1 82 ? 7.323 -13.189 -6.452 1.00 81.06 82 VAL A N 1
ATOM 672 C CA . VAL A 1 82 ? 7.327 -14.587 -6.016 1.00 81.06 82 VAL A CA 1
ATOM 673 C C . VAL A 1 82 ? 5.937 -15.167 -6.279 1.00 81.06 82 VAL A C 1
ATOM 675 O O . VAL A 1 82 ? 4.928 -14.515 -6.004 1.00 81.06 82 VAL A O 1
ATOM 678 N N . ASN A 1 83 ? 5.875 -16.388 -6.818 1.00 75.56 83 ASN A N 1
ATOM 679 C CA . ASN A 1 83 ? 4.607 -17.091 -6.989 1.00 75.56 83 ASN A CA 1
ATOM 680 C C . ASN A 1 83 ? 3.982 -17.329 -5.614 1.00 75.56 83 ASN A C 1
ATOM 682 O O . ASN A 1 83 ? 4.432 -18.179 -4.846 1.00 75.56 83 ASN A O 1
ATOM 686 N N . HIS A 1 84 ? 2.941 -16.562 -5.320 1.00 76.12 84 HIS A N 1
ATOM 687 C CA . HIS A 1 84 ? 2.143 -16.708 -4.120 1.00 76.12 84 HIS A CA 1
ATOM 688 C C . HIS A 1 84 ? 0.783 -17.310 -4.476 1.00 76.12 84 HIS A C 1
ATOM 690 O O . HIS A 1 84 ? 0.259 -17.039 -5.562 1.00 76.12 84 HIS A O 1
ATOM 696 N N . PRO A 1 85 ? 0.193 -18.118 -3.578 1.00 80.56 85 PRO A N 1
ATOM 697 C CA . PRO A 1 85 ? -1.200 -18.508 -3.717 1.00 80.56 85 PRO A CA 1
ATOM 698 C C . PRO A 1 85 ? -2.091 -17.262 -3.746 1.00 80.56 85 PRO A C 1
ATOM 700 O O . PRO A 1 85 ? -1.708 -16.191 -3.264 1.00 80.56 85 PRO A O 1
ATOM 703 N N . GLN A 1 86 ? -3.288 -17.418 -4.310 1.00 84.69 86 GLN A N 1
ATOM 704 C CA . GLN A 1 86 ? -4.282 -16.349 -4.320 1.00 84.69 86 GLN A CA 1
ATOM 705 C C . GLN A 1 86 ? -4.512 -15.828 -2.893 1.00 84.69 86 GLN A C 1
ATOM 707 O O . GLN A 1 86 ? -4.552 -16.630 -1.950 1.00 84.69 86 GLN A O 1
ATOM 712 N N . PRO A 1 87 ? -4.631 -14.502 -2.708 1.00 89.69 87 PRO A N 1
ATOM 713 C CA . PRO A 1 87 ? -4.815 -13.942 -1.383 1.00 89.69 87 PRO A CA 1
ATOM 714 C C . PRO A 1 87 ? -6.146 -14.434 -0.810 1.00 89.69 87 PRO A C 1
ATOM 716 O O . PRO A 1 87 ? -7.180 -14.381 -1.473 1.00 89.69 87 PRO A O 1
ATOM 719 N N . ALA A 1 88 ? -6.126 -14.895 0.442 1.00 91.69 88 ALA A N 1
ATOM 720 C CA . ALA A 1 88 ? -7.336 -15.358 1.125 1.00 91.69 88 ALA A CA 1
ATOM 721 C C . ALA A 1 88 ? -8.360 -14.227 1.345 1.00 91.69 88 ALA A C 1
ATOM 723 O O . ALA A 1 88 ? -9.545 -14.487 1.535 1.00 91.69 88 ALA A O 1
ATOM 724 N N . PHE A 1 89 ? -7.897 -12.975 1.314 1.00 94.25 89 PHE A N 1
ATOM 725 C CA . PHE A 1 89 ? -8.704 -11.785 1.529 1.00 94.25 89 PHE A CA 1
ATOM 726 C C . PHE A 1 89 ? -8.299 -10.656 0.580 1.00 94.25 89 PHE A C 1
ATOM 728 O O . PHE A 1 89 ? -7.130 -10.521 0.226 1.00 94.25 89 PHE A O 1
ATOM 735 N N . ASP A 1 90 ? -9.248 -9.776 0.257 1.00 93.62 90 ASP A N 1
ATOM 736 C CA . ASP A 1 90 ? -8.966 -8.482 -0.377 1.00 93.62 90 ASP A CA 1
ATOM 737 C C . ASP A 1 90 ? -8.450 -7.488 0.679 1.00 93.62 90 ASP A C 1
ATOM 739 O O . ASP A 1 90 ? -9.165 -6.589 1.123 1.00 93.62 90 ASP A O 1
ATOM 743 N N . TYR A 1 91 ? -7.214 -7.702 1.142 1.00 95.44 91 TYR A N 1
ATOM 744 C CA . TYR A 1 91 ? -6.590 -6.929 2.220 1.00 95.44 91 TYR A CA 1
ATOM 745 C C . TYR A 1 91 ? -6.672 -5.398 2.054 1.00 95.44 91 TYR A C 1
ATOM 747 O O . TYR A 1 91 ? -6.997 -4.735 3.045 1.00 95.44 91 TYR A O 1
ATOM 755 N N . PRO A 1 92 ? -6.451 -4.809 0.853 1.00 94.69 92 PRO A N 1
ATOM 756 C CA . PRO A 1 92 ? -6.584 -3.364 0.643 1.00 94.69 92 PRO A CA 1
ATOM 757 C C . PRO A 1 92 ? -7.930 -2.777 1.093 1.00 94.69 92 PRO A C 1
ATOM 759 O O . PRO A 1 92 ? -7.987 -1.645 1.570 1.00 94.69 92 PRO A O 1
ATOM 762 N N . LYS A 1 93 ? -9.017 -3.552 0.994 1.00 94.00 93 LYS A N 1
ATOM 763 C CA . LYS A 1 93 ? -10.375 -3.120 1.358 1.00 94.00 93 LYS A CA 1
ATOM 764 C C . LYS A 1 93 ? -10.540 -2.831 2.852 1.00 94.00 93 LYS A C 1
ATOM 766 O O . LYS A 1 93 ? -11.443 -2.094 3.246 1.00 94.00 93 LYS A O 1
ATOM 771 N N . PHE A 1 94 ? -9.715 -3.437 3.702 1.00 94.25 94 PHE A N 1
ATOM 772 C CA . PHE A 1 94 ? -9.846 -3.302 5.152 1.00 94.25 94 PHE A CA 1
ATOM 773 C C . PHE A 1 94 ? -9.155 -2.065 5.713 1.00 94.25 94 PHE A C 1
ATOM 775 O O . PHE A 1 94 ? -9.446 -1.701 6.853 1.00 94.25 94 PHE A O 1
ATOM 782 N N . LEU A 1 95 ? -8.298 -1.413 4.922 1.00 94.88 95 LEU A N 1
ATOM 783 C CA . LEU A 1 95 ? -7.526 -0.257 5.347 1.00 94.88 95 LEU A CA 1
ATOM 784 C C . LEU A 1 95 ? -8.439 0.883 5.820 1.00 94.88 95 LEU A C 1
ATOM 786 O O . LEU A 1 95 ? -9.345 1.306 5.102 1.00 94.88 95 LEU A O 1
ATOM 790 N N . GLN A 1 96 ? -8.172 1.393 7.023 1.00 95.00 96 GLN A N 1
ATOM 791 C CA . GLN A 1 96 ? -8.847 2.565 7.593 1.00 95.00 96 GLN A CA 1
ATOM 792 C C . GLN A 1 96 ? -7.880 3.720 7.849 1.00 95.00 96 GLN A C 1
ATOM 794 O O . GLN A 1 96 ? -8.313 4.868 7.866 1.00 95.00 96 GLN A O 1
ATOM 799 N N . ASN A 1 97 ? -6.588 3.444 8.019 1.00 94.94 97 ASN A N 1
ATOM 800 C CA . ASN A 1 97 ? -5.586 4.470 8.274 1.00 94.94 97 ASN A CA 1
ATOM 801 C C . ASN A 1 97 ? -4.490 4.376 7.214 1.00 94.94 97 ASN A C 1
ATOM 803 O O . ASN A 1 97 ? -3.714 3.419 7.209 1.00 94.94 97 ASN A O 1
ATOM 807 N N . PHE A 1 98 ? -4.430 5.367 6.328 1.00 94.94 98 PHE A N 1
ATOM 808 C CA . PHE A 1 98 ? -3.345 5.507 5.367 1.00 94.94 98 PHE A CA 1
ATOM 809 C C . PHE A 1 98 ? -2.378 6.590 5.836 1.00 94.94 98 PHE A C 1
ATOM 811 O O . PHE A 1 98 ? -2.764 7.741 6.030 1.00 94.94 98 PHE A O 1
ATOM 818 N N . ASP A 1 99 ? -1.117 6.206 6.000 1.00 94.62 99 ASP A N 1
ATOM 819 C CA . ASP A 1 99 ? -0.010 7.095 6.326 1.00 94.62 99 ASP A CA 1
ATOM 820 C C . ASP A 1 99 ? 1.024 6.988 5.205 1.00 94.62 99 ASP A C 1
ATOM 822 O O . ASP A 1 99 ? 1.639 5.936 5.010 1.00 94.62 99 ASP A O 1
ATOM 826 N N . SER A 1 100 ? 1.168 8.067 4.436 1.00 92.75 100 SER A N 1
ATOM 827 C CA . SER A 1 100 ? 2.046 8.098 3.262 1.00 92.75 100 SER A CA 1
ATOM 828 C C . SER A 1 100 ? 3.530 7.954 3.607 1.00 92.75 100 SER A C 1
ATOM 830 O O . SER A 1 100 ? 4.276 7.415 2.788 1.00 92.75 100 SER A O 1
ATOM 832 N N . ASP A 1 101 ? 3.973 8.345 4.807 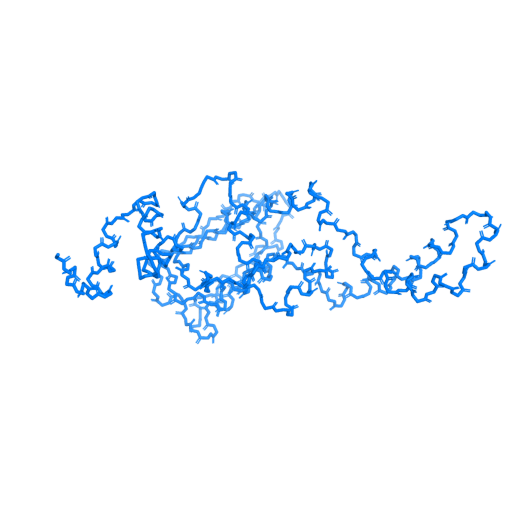1.00 91.19 101 ASP A N 1
ATOM 833 C CA . ASP A 1 101 ? 5.367 8.170 5.215 1.00 91.19 101 ASP A CA 1
ATOM 834 C C . ASP A 1 101 ? 5.641 6.727 5.639 1.00 91.19 101 ASP A C 1
ATOM 836 O O . ASP A 1 101 ? 6.622 6.137 5.185 1.00 91.19 101 ASP A O 1
ATOM 840 N N . LYS A 1 102 ? 4.746 6.102 6.416 1.00 94.50 102 LYS A N 1
ATOM 841 C CA . LYS A 1 102 ? 4.865 4.663 6.725 1.00 94.50 102 LYS A CA 1
ATOM 842 C C . LYS A 1 102 ? 4.786 3.815 5.459 1.00 94.50 102 LYS A C 1
ATOM 844 O O . LYS A 1 102 ? 5.574 2.886 5.283 1.00 94.50 102 LYS A O 1
ATOM 849 N N . PHE A 1 103 ? 3.875 4.165 4.554 1.00 94.69 103 PHE A N 1
ATOM 850 C CA . PHE A 1 103 ? 3.735 3.516 3.256 1.00 94.69 103 PHE A CA 1
ATOM 851 C C . PHE A 1 103 ? 5.015 3.620 2.421 1.00 94.69 103 PHE A C 1
ATOM 853 O O . PHE A 1 103 ? 5.489 2.615 1.893 1.00 94.69 103 PHE A O 1
ATOM 860 N N . ARG A 1 104 ? 5.624 4.806 2.359 1.00 91.56 104 ARG A N 1
ATOM 861 C CA . ARG A 1 104 ? 6.919 5.003 1.708 1.00 91.56 104 ARG A CA 1
ATOM 862 C C . ARG A 1 104 ? 8.019 4.157 2.327 1.00 91.56 104 ARG A C 1
ATOM 864 O O . ARG A 1 104 ? 8.734 3.479 1.597 1.00 91.56 104 ARG A O 1
ATOM 871 N N . GLN A 1 105 ? 8.177 4.201 3.649 1.00 91.88 105 GLN A N 1
ATOM 872 C CA . GLN A 1 105 ? 9.197 3.410 4.340 1.00 91.88 105 GLN A CA 1
ATOM 873 C C . GLN A 1 105 ? 9.040 1.919 4.005 1.00 91.88 105 GLN A C 1
ATOM 875 O O . GLN A 1 105 ? 10.018 1.228 3.729 1.00 91.88 105 GLN A O 1
ATOM 880 N N . ALA A 1 106 ? 7.796 1.442 3.954 1.00 95.06 106 ALA A N 1
ATOM 881 C CA . ALA A 1 106 ? 7.469 0.078 3.574 1.00 95.06 106 ALA A CA 1
ATOM 882 C C . ALA A 1 106 ? 7.829 -0.254 2.122 1.00 95.06 106 ALA A C 1
ATOM 884 O O . ALA A 1 106 ? 8.362 -1.334 1.862 1.00 95.06 106 ALA A O 1
ATOM 885 N N . LEU A 1 107 ? 7.539 0.657 1.188 1.00 92.25 107 LEU A N 1
ATOM 886 C CA . LEU A 1 107 ? 7.890 0.517 -0.226 1.00 92.25 107 LEU A CA 1
ATOM 887 C C . LEU A 1 107 ? 9.402 0.467 -0.423 1.00 92.25 107 LEU A C 1
ATOM 889 O O . LEU A 1 107 ? 9.886 -0.442 -1.093 1.00 92.25 107 LEU A O 1
ATOM 893 N N . ASN A 1 108 ? 10.140 1.394 0.189 1.00 90.44 108 ASN A N 1
ATOM 894 C CA . ASN A 1 108 ? 11.597 1.447 0.097 1.00 90.44 108 ASN A CA 1
ATOM 895 C C . ASN A 1 108 ? 12.219 0.153 0.626 1.00 90.44 108 ASN A C 1
ATOM 897 O O . ASN A 1 108 ? 12.994 -0.486 -0.080 1.00 90.44 108 ASN A O 1
ATOM 901 N N . LEU A 1 109 ? 11.785 -0.301 1.805 1.00 92.56 109 LEU A N 1
ATOM 902 C CA . LEU A 1 109 ? 12.272 -1.545 2.393 1.00 92.56 109 LEU A CA 1
ATOM 903 C C . LEU A 1 109 ? 11.935 -2.770 1.526 1.00 92.56 109 LEU A C 1
ATOM 905 O O . LEU A 1 109 ? 12.749 -3.679 1.376 1.00 92.56 109 LEU A O 1
ATOM 909 N N . TRP A 1 110 ? 10.739 -2.812 0.932 1.00 93.88 110 TRP A N 1
ATOM 910 C CA . TRP A 1 110 ? 10.363 -3.890 0.016 1.00 93.88 110 TRP A CA 1
ATOM 911 C C . TRP A 1 110 ? 11.214 -3.892 -1.256 1.00 93.88 110 TRP A C 1
ATOM 913 O O . TRP A 1 110 ? 11.638 -4.960 -1.703 1.00 93.88 110 TRP A O 1
ATOM 923 N N . MET A 1 111 ? 11.510 -2.716 -1.812 1.00 89.50 111 MET A N 1
ATOM 924 C CA . MET A 1 111 ? 12.386 -2.576 -2.974 1.00 89.50 111 MET A CA 1
ATOM 925 C C . MET A 1 111 ? 13.823 -2.991 -2.655 1.00 89.50 111 MET A C 1
ATOM 927 O O . MET A 1 111 ? 14.404 -3.768 -3.410 1.00 89.50 111 MET A O 1
ATOM 931 N N . GLU A 1 112 ? 14.373 -2.558 -1.520 1.00 88.69 112 GLU A N 1
ATOM 932 C CA . GLU A 1 112 ? 15.702 -2.967 -1.053 1.00 88.69 112 GLU A CA 1
ATOM 933 C C . GLU A 1 112 ? 15.804 -4.490 -0.915 1.00 88.69 112 GLU A C 1
ATOM 935 O O . GLU A 1 112 ? 16.704 -5.100 -1.489 1.00 88.69 112 GLU A O 1
ATOM 940 N N . ILE A 1 113 ? 14.838 -5.129 -0.248 1.00 89.69 113 ILE A N 1
ATOM 941 C CA . ILE A 1 113 ? 14.798 -6.592 -0.088 1.00 89.69 113 ILE A CA 1
ATOM 942 C C . ILE A 1 113 ? 14.647 -7.299 -1.441 1.00 89.69 113 ILE A C 1
ATOM 944 O O . ILE A 1 113 ? 15.276 -8.331 -1.679 1.00 89.69 113 ILE A O 1
ATOM 948 N N . THR A 1 114 ? 13.839 -6.750 -2.350 1.00 88.50 114 THR A N 1
ATOM 949 C CA . THR A 1 114 ? 13.675 -7.283 -3.712 1.00 88.50 114 THR A CA 1
ATOM 950 C C . THR A 1 114 ? 15.005 -7.259 -4.471 1.00 88.50 114 THR A C 1
ATOM 952 O O . THR A 1 114 ? 15.367 -8.245 -5.116 1.00 88.50 114 THR A O 1
ATOM 955 N N . ILE A 1 115 ? 15.769 -6.172 -4.356 1.00 85.25 115 ILE A N 1
ATOM 956 C CA . ILE A 1 115 ? 17.094 -6.041 -4.972 1.00 85.25 115 ILE A CA 1
ATOM 957 C C . ILE A 1 115 ? 18.090 -7.007 -4.317 1.00 85.25 115 ILE A C 1
ATOM 959 O O . ILE A 1 115 ? 18.740 -7.773 -5.028 1.00 85.25 115 ILE A O 1
ATOM 963 N N . MET A 1 116 ? 18.170 -7.031 -2.982 1.00 88.25 116 MET A N 1
ATOM 964 C CA . MET A 1 116 ? 19.087 -7.904 -2.233 1.00 88.25 116 MET A CA 1
ATOM 965 C C . MET A 1 116 ? 18.858 -9.391 -2.528 1.00 88.25 116 MET A C 1
ATOM 967 O O . MET A 1 116 ? 19.815 -10.152 -2.642 1.00 88.25 116 MET A O 1
ATOM 971 N N . ASN A 1 117 ? 17.604 -9.803 -2.720 1.00 90.19 117 ASN A N 1
ATOM 972 C CA . ASN A 1 117 ? 17.24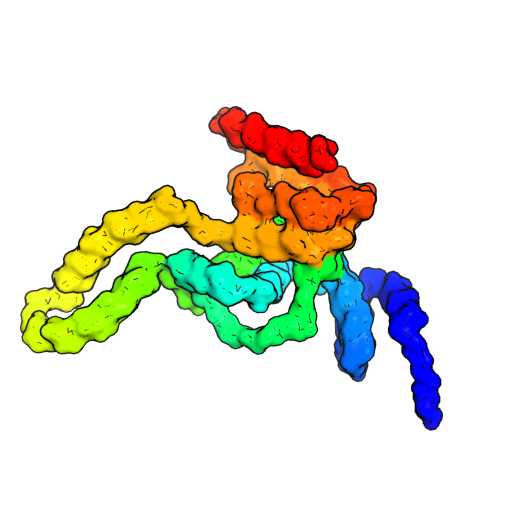9 -11.186 -3.038 1.00 90.19 117 ASN A CA 1
ATOM 973 C C . ASN A 1 117 ? 17.435 -11.552 -4.525 1.00 90.19 117 ASN A C 1
ATOM 975 O O . ASN A 1 117 ? 17.050 -12.648 -4.933 1.00 90.19 117 ASN A O 1
ATOM 979 N N . GLY A 1 118 ? 17.964 -10.654 -5.365 1.00 86.50 118 GLY A N 1
ATOM 980 C CA . GLY A 1 118 ? 18.114 -10.894 -6.808 1.00 86.50 118 GLY A CA 1
ATOM 981 C C . GLY A 1 118 ? 16.777 -11.010 -7.556 1.00 86.50 118 GLY A C 1
ATOM 982 O O . GLY A 1 118 ? 16.706 -11.574 -8.654 1.00 86.50 118 GLY A O 1
ATOM 983 N N . LEU A 1 119 ? 15.702 -10.494 -6.956 1.00 86.75 119 LEU A N 1
ATOM 984 C CA . LEU A 1 119 ? 14.364 -10.451 -7.543 1.00 86.75 119 LEU A CA 1
ATOM 985 C C . LEU A 1 119 ? 14.177 -9.228 -8.449 1.00 86.75 119 LEU A C 1
ATOM 987 O O . LEU A 1 119 ? 13.178 -9.148 -9.156 1.00 86.75 119 LEU A O 1
ATOM 991 N N . TYR A 1 120 ? 15.145 -8.313 -8.482 1.00 85.88 120 TYR A N 1
ATOM 992 C CA . TYR A 1 120 ? 15.223 -7.259 -9.486 1.00 85.88 120 TYR A CA 1
ATOM 993 C C . TYR A 1 120 ? 16.062 -7.708 -10.691 1.00 85.88 120 TYR A C 1
ATOM 995 O O . TYR A 1 120 ? 17.147 -8.271 -10.546 1.00 85.88 120 TYR A O 1
ATOM 1003 N N . GLU A 1 121 ? 15.569 -7.455 -11.897 1.00 82.56 121 GLU A N 1
ATOM 1004 C CA . GLU A 1 121 ? 16.281 -7.666 -13.153 1.00 82.56 121 GLU A CA 1
ATOM 1005 C C . GLU A 1 121 ? 16.203 -6.409 -14.005 1.00 82.56 121 GLU A C 1
ATOM 1007 O O . GLU A 1 121 ? 15.137 -5.818 -14.132 1.00 82.56 121 GLU A O 1
ATOM 1012 N N . ASP A 1 122 ? 17.328 -6.023 -14.613 1.00 78.94 122 ASP A N 1
ATOM 1013 C CA . ASP A 1 122 ? 17.347 -4.898 -15.545 1.00 78.94 122 ASP A CA 1
ATOM 1014 C C . ASP A 1 122 ? 16.246 -5.082 -16.606 1.00 78.94 122 ASP A C 1
ATOM 1016 O O . ASP A 1 122 ? 16.203 -6.136 -17.258 1.00 78.94 122 ASP A O 1
ATOM 1020 N N . PRO A 1 123 ? 15.358 -4.098 -16.807 1.00 75.88 123 PRO A N 1
ATOM 1021 C CA . PRO A 1 123 ? 14.269 -4.266 -17.750 1.00 75.88 123 PRO A CA 1
ATOM 1022 C C . PRO A 1 123 ? 14.719 -4.554 -19.187 1.00 75.88 123 PRO A C 1
ATOM 1024 O O . PRO A 1 123 ? 14.052 -5.313 -19.891 1.00 75.88 123 PRO A O 1
ATOM 1027 N N . LEU A 1 124 ? 15.889 -4.064 -19.620 1.00 73.56 124 LEU A N 1
ATOM 1028 C CA . LEU A 1 124 ? 16.485 -4.440 -20.907 1.00 73.56 124 LEU A CA 1
ATOM 1029 C C . LEU A 1 124 ? 16.671 -5.956 -20.998 1.00 73.56 124 LEU A C 1
ATOM 1031 O O . LEU A 1 124 ? 16.392 -6.548 -22.038 1.00 73.56 124 LEU A O 1
ATOM 1035 N N . ASN A 1 125 ? 17.088 -6.614 -19.913 1.00 75.75 125 ASN A N 1
ATOM 1036 C CA . ASN A 1 125 ? 17.217 -8.070 -19.887 1.00 75.75 125 ASN A CA 1
ATOM 1037 C C . ASN A 1 125 ? 15.856 -8.766 -19.994 1.00 75.75 125 ASN A C 1
ATOM 1039 O O . ASN A 1 125 ? 15.763 -9.774 -20.701 1.00 75.75 125 ASN A O 1
ATOM 1043 N N . VAL A 1 126 ? 14.805 -8.216 -19.373 1.00 77.50 126 VAL A N 1
ATOM 1044 C CA . VAL A 1 126 ? 13.427 -8.727 -19.492 1.00 77.50 126 VAL A CA 1
ATOM 1045 C C . VAL A 1 126 ? 12.969 -8.693 -20.952 1.00 77.50 126 VAL A C 1
ATOM 1047 O O . VAL A 1 126 ? 12.536 -9.720 -21.477 1.00 77.5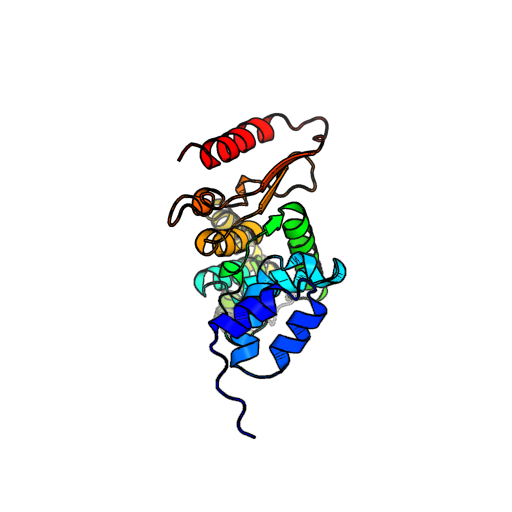0 126 VAL A O 1
ATOM 1050 N N . PHE A 1 127 ? 13.154 -7.564 -21.640 1.00 71.62 127 PHE A N 1
ATOM 1051 C CA . PHE A 1 127 ? 12.818 -7.421 -23.060 1.00 71.62 127 PHE A CA 1
ATOM 1052 C C . PHE A 1 127 ? 13.689 -8.280 -23.977 1.00 71.62 127 PHE A C 1
ATOM 1054 O O . PHE A 1 127 ? 13.190 -8.838 -24.950 1.00 71.62 127 PHE A O 1
ATOM 1061 N N . CYS A 1 128 ? 14.982 -8.434 -23.681 1.00 72.69 128 CYS A N 1
ATOM 1062 C CA . CYS A 1 128 ? 15.898 -9.205 -24.521 1.00 72.69 128 CYS A CA 1
ATOM 1063 C C . CYS A 1 128 ? 15.684 -10.723 -24.420 1.00 72.69 128 CYS A C 1
ATOM 1065 O O . CYS A 1 128 ? 16.099 -11.451 -25.321 1.00 72.69 128 CYS A O 1
ATOM 1067 N N . ARG A 1 129 ? 15.075 -11.239 -23.342 1.00 77.50 129 ARG A N 1
ATOM 1068 C CA . ARG A 1 129 ? 14.879 -12.688 -23.120 1.00 77.50 129 ARG A CA 1
ATOM 1069 C C . ARG A 1 129 ? 14.130 -13.393 -24.261 1.00 77.50 129 ARG A C 1
ATOM 1071 O O . ARG A 1 129 ? 14.668 -14.386 -24.755 1.00 77.50 129 ARG A O 1
ATOM 1078 N N . PRO A 1 130 ? 12.946 -12.926 -24.710 1.00 78.19 130 PRO A N 1
ATOM 1079 C CA . PRO A 1 130 ? 12.259 -13.499 -25.867 1.00 78.19 130 PRO A CA 1
ATOM 1080 C C . PRO A 1 130 ? 13.146 -13.540 -27.114 1.00 78.19 130 PRO A C 1
ATOM 1082 O O . PRO A 1 130 ? 13.283 -14.594 -27.732 1.00 78.19 130 PRO A O 1
ATOM 1085 N N . PHE A 1 131 ? 13.826 -12.432 -27.428 1.00 73.38 131 PHE A N 1
ATOM 1086 C CA . PHE A 1 131 ? 14.721 -12.352 -28.584 1.00 73.38 131 PHE A CA 1
ATOM 1087 C C . PHE A 1 131 ? 15.891 -13.326 -28.474 1.00 73.38 131 PHE A C 1
ATOM 1089 O O . PHE A 1 131 ? 16.179 -14.038 -29.427 1.00 73.38 131 PHE A O 1
ATOM 1096 N N . LYS A 1 132 ? 16.526 -13.436 -27.302 1.00 70.44 132 LYS A N 1
ATOM 1097 C CA . LYS A 1 132 ? 17.586 -14.425 -27.051 1.00 70.44 132 LYS A CA 1
ATOM 1098 C C . LYS A 1 132 ? 17.086 -15.858 -27.234 1.00 70.44 132 LYS A C 1
ATOM 1100 O O . LYS A 1 132 ? 17.823 -16.684 -27.757 1.00 70.44 132 LYS A O 1
ATOM 1105 N N . LYS A 1 133 ? 15.849 -16.161 -26.830 1.00 79.88 133 LYS A N 1
ATOM 1106 C CA . LYS A 1 133 ? 15.256 -17.497 -26.981 1.00 79.88 133 LYS A CA 1
ATOM 1107 C C . LYS A 1 133 ? 14.953 -17.839 -28.443 1.00 79.88 133 LYS A C 1
ATOM 1109 O O . LYS A 1 133 ? 15.185 -18.972 -28.845 1.00 79.88 133 LYS A O 1
ATOM 1114 N N . VAL A 1 134 ? 14.457 -16.875 -29.220 1.00 79.19 134 VAL A N 1
ATOM 1115 C CA . VAL A 1 134 ? 14.137 -17.053 -30.648 1.00 79.19 134 VAL A CA 1
ATOM 1116 C C . VAL A 1 134 ? 15.404 -17.088 -31.502 1.00 79.19 134 VAL A C 1
ATOM 1118 O O . VAL A 1 134 ? 15.567 -17.971 -32.336 1.00 79.19 134 VAL A O 1
ATOM 1121 N N . LEU A 1 135 ? 16.318 -16.144 -31.281 1.00 70.19 135 LEU A N 1
ATOM 1122 C CA . LEU A 1 135 ? 17.525 -15.987 -32.090 1.00 70.19 135 LEU A CA 1
ATOM 1123 C C . LEU A 1 135 ? 18.630 -16.955 -31.666 1.00 70.19 135 LEU A C 1
ATOM 1125 O O . LEU A 1 135 ? 19.399 -17.387 -32.510 1.00 70.19 135 LEU A O 1
ATOM 1129 N N . GLY A 1 136 ? 18.694 -17.354 -30.393 1.00 68.44 136 GLY A N 1
ATOM 1130 C CA . GLY A 1 136 ? 19.750 -18.220 -29.855 1.00 68.44 136 GLY A CA 1
ATOM 1131 C C . GLY A 1 136 ? 20.023 -19.490 -30.676 1.00 68.44 136 GLY A C 1
ATOM 1132 O O . GLY A 1 136 ? 21.181 -19.724 -31.014 1.00 68.44 136 GLY A O 1
ATOM 1133 N N . PRO A 1 137 ? 19.001 -20.288 -31.048 1.00 74.44 137 PRO A N 1
ATOM 1134 C CA . PRO A 1 137 ? 19.177 -21.449 -31.921 1.00 74.44 137 PRO A CA 1
ATOM 1135 C C . PRO A 1 137 ? 19.645 -21.097 -33.339 1.00 74.44 137 PRO A C 1
ATOM 1137 O O . PRO A 1 137 ? 20.437 -21.838 -33.907 1.00 74.44 137 PRO A O 1
ATOM 1140 N N . LEU A 1 138 ? 19.191 -19.966 -33.893 1.00 66.62 138 LEU A N 1
ATOM 1141 C CA . LEU A 1 138 ? 19.516 -19.525 -35.257 1.00 66.62 138 LEU A CA 1
ATOM 1142 C C . LEU A 1 138 ? 20.970 -19.073 -35.395 1.00 66.62 138 LEU A C 1
ATOM 1144 O O . LEU A 1 138 ? 21.597 -19.304 -36.421 1.00 66.62 138 LEU A O 1
ATOM 1148 N N . VAL A 1 139 ? 21.516 -18.444 -34.354 1.00 63.88 139 VAL A N 1
ATOM 1149 C CA . VAL A 1 139 ? 22.927 -18.035 -34.313 1.00 63.88 139 VAL A CA 1
ATOM 1150 C C . VAL A 1 139 ? 23.826 -19.076 -33.650 1.00 63.88 139 VAL A C 1
ATOM 1152 O O . VAL A 1 139 ? 25.015 -18.810 -33.513 1.00 63.88 139 VAL A O 1
ATOM 1155 N N . LYS A 1 140 ? 23.312 -20.262 -33.273 1.00 62.44 140 LYS A N 1
ATOM 1156 C CA . LYS A 1 140 ? 24.060 -21.316 -32.556 1.00 62.44 140 LYS A CA 1
ATOM 1157 C C . LYS A 1 140 ? 25.360 -21.715 -33.273 1.00 62.44 140 LYS A C 1
ATOM 1159 O O . LYS A 1 140 ? 26.382 -21.880 -32.612 1.00 62.44 140 LYS A O 1
ATOM 1164 N N . ASP A 1 141 ? 25.343 -21.759 -34.603 1.00 57.47 141 ASP A N 1
ATOM 1165 C CA . ASP A 1 141 ? 26.514 -22.087 -35.430 1.00 57.47 141 ASP A CA 1
ATOM 1166 C C . ASP A 1 141 ? 27.399 -20.861 -35.735 1.00 57.47 141 ASP A C 1
ATOM 1168 O O . ASP A 1 141 ? 28.564 -20.992 -36.104 1.00 57.47 141 ASP A O 1
ATOM 1172 N N . CYS A 1 142 ? 26.898 -19.649 -35.477 1.00 53.53 142 CYS A N 1
ATOM 1173 C CA . CYS A 1 142 ? 27.679 -18.410 -35.489 1.00 53.53 142 CYS A CA 1
ATOM 1174 C C . CYS A 1 142 ? 28.480 -18.192 -34.186 1.00 53.53 142 CYS A C 1
ATOM 1176 O O . CYS A 1 142 ? 29.226 -17.220 -34.093 1.00 53.53 142 CYS A O 1
ATOM 1178 N N . TYR A 1 143 ? 28.360 -19.072 -33.178 1.00 50.91 143 TYR A N 1
ATOM 1179 C CA . TYR A 1 143 ? 29.116 -18.995 -31.912 1.00 50.91 143 TYR A CA 1
ATOM 1180 C C . TYR A 1 143 ? 30.566 -19.495 -32.007 1.00 50.91 143 TYR A C 1
ATOM 1182 O O . TYR A 1 143 ? 31.277 -19.467 -31.000 1.00 50.91 143 TYR A O 1
ATOM 1190 N N . ILE A 1 144 ? 31.029 -19.943 -33.180 1.00 46.81 144 ILE A N 1
ATOM 1191 C CA . ILE A 1 144 ? 32.416 -20.407 -33.350 1.00 46.81 144 ILE A CA 1
ATOM 1192 C C . ILE A 1 144 ? 33.419 -19.240 -33.350 1.00 46.81 144 ILE A C 1
ATOM 1194 O O . ILE A 1 144 ? 34.596 -19.445 -33.063 1.00 46.81 144 ILE A O 1
ATOM 1198 N N . THR A 1 145 ? 32.997 -17.994 -33.550 1.00 44.44 145 THR A N 1
ATOM 1199 C CA . THR A 1 145 ? 33.908 -16.849 -33.457 1.00 44.44 145 THR A CA 1
ATOM 1200 C C . THR A 1 145 ? 33.806 -16.151 -32.108 1.00 44.44 145 THR A C 1
ATOM 1202 O O . THR A 1 145 ? 32.818 -15.510 -31.745 1.00 44.44 145 THR A O 1
ATOM 1205 N N . TYR A 1 146 ? 34.902 -16.242 -31.356 1.00 40.03 146 TYR A N 1
ATOM 1206 C CA . TYR A 1 146 ? 35.241 -15.245 -30.350 1.00 40.03 146 TYR A CA 1
ATOM 1207 C C . TYR A 1 146 ? 35.070 -13.832 -30.953 1.00 40.03 146 TYR A C 1
ATOM 1209 O O . TYR A 1 146 ? 35.534 -13.608 -32.071 1.00 40.03 146 TYR A O 1
ATOM 1217 N N . PRO A 1 147 ? 34.448 -12.873 -30.237 1.00 49.47 147 PRO A N 1
ATOM 1218 C CA . PRO A 1 147 ? 34.052 -12.921 -28.834 1.00 49.47 147 PRO A CA 1
ATOM 1219 C C . PRO A 1 147 ? 32.532 -13.078 -28.627 1.00 49.47 147 PRO A C 1
ATOM 1221 O O . PRO A 1 147 ? 31.723 -12.417 -29.281 1.00 49.47 147 PRO A O 1
ATOM 1224 N N . LYS A 1 148 ? 32.169 -13.831 -27.574 1.00 51.50 148 LYS A N 1
ATOM 1225 C CA . LYS A 1 148 ? 30.816 -14.086 -27.008 1.00 51.50 148 LYS A CA 1
ATOM 1226 C C . LYS A 1 148 ? 29.936 -12.851 -26.713 1.00 51.50 148 LYS A C 1
ATOM 1228 O O . LYS A 1 148 ? 28.827 -12.988 -26.205 1.00 51.50 148 LYS A O 1
ATOM 1233 N N . ASN A 1 149 ? 30.395 -11.648 -27.045 1.00 59.19 149 ASN A N 1
ATOM 1234 C CA . ASN A 1 149 ? 29.830 -10.387 -26.585 1.00 59.19 149 ASN A CA 1
ATOM 1235 C C . ASN A 1 149 ? 29.283 -9.505 -27.715 1.00 59.19 149 ASN A C 1
ATOM 1237 O O . ASN A 1 149 ? 28.572 -8.555 -27.409 1.00 59.19 149 ASN A O 1
ATOM 1241 N N . ILE A 1 150 ? 29.586 -9.769 -28.994 1.00 65.56 150 ILE A N 1
ATOM 1242 C CA . ILE A 1 150 ? 29.206 -8.845 -30.080 1.00 65.56 150 ILE A CA 1
ATOM 1243 C C . ILE A 1 150 ? 27.705 -8.897 -30.343 1.00 65.56 150 ILE A C 1
ATOM 1245 O O . ILE A 1 150 ? 27.049 -7.872 -30.217 1.00 65.56 150 ILE A O 1
ATOM 1249 N N . PHE A 1 151 ? 27.138 -10.071 -30.629 1.00 65.62 151 PHE A N 1
ATOM 1250 C CA . PHE A 1 151 ? 25.706 -10.185 -30.926 1.00 65.62 151 PHE A CA 1
ATOM 1251 C C . PHE A 1 151 ? 24.833 -9.727 -29.754 1.00 65.62 151 PHE A C 1
ATOM 1253 O O . PHE A 1 151 ? 23.895 -8.965 -29.944 1.00 65.62 151 PHE A O 1
ATOM 1260 N N . HIS A 1 152 ? 25.185 -10.116 -28.526 1.00 66.81 152 HIS A N 1
ATOM 1261 C CA . HIS A 1 152 ? 24.491 -9.654 -27.325 1.00 66.81 152 HIS A CA 1
ATOM 1262 C C . HIS A 1 152 ? 24.569 -8.128 -27.164 1.00 66.81 152 HIS A C 1
ATOM 1264 O O . HIS A 1 152 ? 23.572 -7.483 -26.854 1.00 66.81 152 HIS A O 1
ATOM 1270 N N . ARG A 1 153 ? 25.748 -7.532 -27.378 1.00 70.25 153 ARG A N 1
ATOM 1271 C CA . ARG A 1 153 ? 25.936 -6.077 -27.307 1.00 70.25 153 ARG A CA 1
ATOM 1272 C C . ARG A 1 153 ? 25.166 -5.359 -28.412 1.00 70.25 153 ARG A C 1
ATOM 1274 O O . ARG A 1 153 ? 24.569 -4.329 -28.135 1.00 70.25 153 ARG A O 1
ATOM 1281 N N . VAL A 1 154 ? 25.161 -5.903 -29.627 1.00 72.19 154 VAL A N 1
ATOM 1282 C CA . VAL A 1 154 ? 24.409 -5.368 -30.769 1.00 72.19 154 VAL A CA 1
ATOM 1283 C C . VAL A 1 154 ? 22.912 -5.457 -30.499 1.00 72.19 154 VAL A C 1
ATOM 1285 O O . VAL A 1 154 ? 22.238 -4.444 -30.605 1.00 72.19 154 VAL A O 1
ATOM 1288 N N . LEU A 1 155 ? 22.403 -6.608 -30.055 1.00 72.25 155 LEU A N 1
ATOM 1289 C CA . LEU A 1 155 ? 20.992 -6.797 -29.717 1.00 72.25 155 LEU A CA 1
ATOM 1290 C C . LEU A 1 155 ? 20.546 -5.829 -28.615 1.00 72.25 155 LEU A C 1
ATOM 1292 O O . LEU A 1 155 ? 19.548 -5.137 -28.789 1.00 72.25 155 LEU A O 1
ATOM 1296 N N . ASN A 1 156 ? 21.311 -5.724 -27.524 1.00 72.44 156 ASN A N 1
ATOM 1297 C CA . ASN A 1 156 ? 21.021 -4.765 -26.460 1.00 72.44 156 ASN A CA 1
ATOM 1298 C C . ASN A 1 156 ? 21.045 -3.326 -26.990 1.00 72.44 156 ASN A C 1
ATOM 1300 O O . ASN A 1 156 ? 20.124 -2.576 -26.706 1.00 72.44 156 ASN A O 1
ATOM 1304 N N . LYS A 1 157 ? 22.043 -2.952 -27.802 1.00 79.56 157 LYS A N 1
ATOM 1305 C CA . LYS A 1 157 ? 22.145 -1.610 -28.396 1.00 79.56 157 LYS A CA 1
ATOM 1306 C C . LYS A 1 157 ? 21.002 -1.309 -29.374 1.00 79.56 157 LYS A C 1
ATOM 1308 O O . LYS A 1 157 ? 20.585 -0.163 -29.470 1.00 79.56 157 LYS A O 1
ATOM 1313 N N . CYS A 1 158 ? 20.495 -2.310 -30.092 1.00 78.31 158 CYS A N 1
ATOM 1314 C CA . CYS A 1 158 ? 19.342 -2.176 -30.985 1.00 78.31 158 CYS A CA 1
ATOM 1315 C C . CYS A 1 158 ? 18.024 -2.048 -30.213 1.00 78.31 158 CYS A C 1
ATOM 1317 O O . CYS A 1 158 ? 17.145 -1.302 -30.632 1.00 78.31 158 CYS A O 1
ATOM 1319 N N . LEU A 1 159 ? 17.883 -2.768 -29.099 1.00 75.31 159 LEU A N 1
ATOM 1320 C CA . LEU A 1 159 ? 16.674 -2.744 -28.275 1.00 75.31 159 LEU A CA 1
ATOM 1321 C C . LEU A 1 159 ? 16.655 -1.573 -27.294 1.00 75.31 159 LEU A C 1
ATOM 1323 O O . LEU A 1 159 ? 15.579 -1.135 -26.913 1.00 75.31 159 LEU A O 1
ATOM 1327 N N . GLU A 1 160 ? 17.807 -1.033 -26.901 1.00 78.19 160 GLU A N 1
ATOM 1328 C CA . GLU A 1 160 ? 17.900 0.070 -25.945 1.00 78.19 160 GLU A CA 1
ATOM 1329 C C . GLU A 1 160 ? 17.091 1.311 -26.374 1.00 78.19 160 GLU A C 1
ATOM 1331 O O . GLU A 1 160 ? 16.353 1.820 -25.532 1.00 78.19 160 GLU A O 1
ATOM 1336 N N . PRO A 1 161 ? 17.116 1.774 -27.643 1.00 80.88 161 PRO A N 1
ATOM 1337 C CA . PRO A 1 161 ? 16.227 2.833 -28.117 1.00 80.88 161 PRO A CA 1
ATOM 1338 C C . PRO A 1 161 ? 14.746 2.470 -28.014 1.00 80.88 161 PRO A C 1
ATOM 1340 O O . PRO A 1 161 ? 13.971 3.295 -27.557 1.00 80.88 161 PRO A O 1
ATOM 1343 N N . ALA A 1 162 ? 14.357 1.245 -28.378 1.00 74.44 162 ALA A N 1
ATOM 1344 C CA . ALA A 1 162 ? 12.964 0.800 -28.307 1.00 74.44 162 ALA A CA 1
ATOM 1345 C C . ALA A 1 162 ? 12.473 0.671 -26.858 1.00 74.44 162 ALA A C 1
ATOM 1347 O O . ALA A 1 162 ? 11.332 0.994 -26.559 1.00 74.44 162 ALA A O 1
ATOM 1348 N N . VAL A 1 163 ? 13.340 0.235 -25.943 1.00 68.69 163 VAL A N 1
ATOM 1349 C CA . VAL A 1 163 ? 13.044 0.162 -24.510 1.00 68.69 163 VAL A CA 1
ATOM 1350 C C . VAL A 1 163 ? 12.975 1.565 -23.907 1.00 68.69 163 VAL A C 1
ATOM 1352 O O . VAL A 1 163 ? 12.068 1.840 -23.128 1.00 68.69 163 VAL A O 1
ATOM 1355 N N . LYS A 1 164 ? 13.875 2.479 -24.294 1.00 74.06 164 LYS A N 1
ATOM 1356 C CA . LYS A 1 164 ? 13.799 3.896 -23.907 1.00 74.06 164 LYS A CA 1
ATOM 1357 C C . LYS A 1 164 ? 12.516 4.538 -24.419 1.00 74.06 164 LYS A C 1
ATOM 1359 O O . LYS A 1 164 ? 11.807 5.115 -23.613 1.00 74.06 164 LYS A O 1
ATOM 1364 N N . ASP A 1 165 ? 12.192 4.372 -25.697 1.00 73.25 165 ASP A N 1
ATOM 1365 C CA . ASP A 1 165 ? 10.968 4.888 -26.319 1.00 73.25 165 ASP A CA 1
ATOM 1366 C C . ASP A 1 165 ? 9.713 4.295 -25.665 1.00 73.25 165 ASP A C 1
ATOM 1368 O O . ASP A 1 165 ? 8.804 5.026 -25.275 1.00 73.25 165 ASP A O 1
ATOM 1372 N N . TYR A 1 166 ? 9.713 2.984 -25.398 1.00 67.25 166 TYR A N 1
ATOM 1373 C CA . TYR A 1 166 ? 8.655 2.327 -24.638 1.00 67.25 166 TYR A CA 1
ATOM 1374 C C . TYR A 1 166 ? 8.478 2.960 -23.257 1.00 67.25 166 TYR A C 1
ATOM 1376 O O . TYR A 1 166 ? 7.349 3.264 -22.899 1.00 67.25 166 TYR A O 1
ATOM 1384 N N . TYR A 1 167 ? 9.553 3.214 -22.501 1.00 61.59 167 TYR A N 1
ATOM 1385 C CA . TYR A 1 167 ? 9.467 3.867 -21.187 1.00 61.59 167 TYR A CA 1
ATOM 1386 C C . TYR A 1 167 ? 9.216 5.379 -21.238 1.00 61.59 167 TYR A C 1
ATOM 1388 O O . TYR A 1 167 ? 8.742 5.950 -20.257 1.00 61.59 167 TYR A O 1
ATOM 1396 N N . SER A 1 168 ? 9.525 6.034 -22.355 1.00 62.66 168 SER A N 1
ATOM 1397 C CA . SER A 1 168 ? 9.165 7.428 -22.613 1.00 62.66 168 SER A CA 1
ATOM 1398 C C . SER A 1 168 ? 7.667 7.568 -22.884 1.00 62.66 168 SER A C 1
ATOM 1400 O O . SER A 1 168 ? 7.057 8.530 -22.431 1.00 62.66 168 SER A O 1
ATOM 1402 N N . GLN A 1 169 ? 7.068 6.596 -23.577 1.00 58.94 169 GLN A N 1
ATOM 1403 C CA . GLN A 1 169 ? 5.633 6.558 -23.884 1.00 58.94 169 GLN A CA 1
ATOM 1404 C C . GLN A 1 169 ? 4.802 5.892 -22.772 1.00 58.94 169 GLN A C 1
ATOM 1406 O O . GLN A 1 169 ? 3.634 6.223 -22.581 1.00 58.94 169 GLN A O 1
ATOM 1411 N N . HIS A 1 170 ? 5.406 4.977 -22.013 1.00 55.38 170 HIS A N 1
ATOM 1412 C CA . HIS A 1 170 ? 4.823 4.293 -20.863 1.00 55.38 170 HIS A CA 1
ATOM 1413 C C . HIS A 1 170 ? 5.678 4.646 -19.646 1.00 55.38 170 HIS A C 1
ATOM 1415 O O . HIS A 1 170 ? 6.667 3.947 -19.391 1.00 55.38 170 HIS A O 1
ATOM 1421 N N . PRO A 1 171 ? 5.346 5.724 -18.904 1.00 52.06 171 PRO A N 1
ATOM 1422 C CA . PRO A 1 171 ? 6.134 6.135 -17.748 1.00 52.06 171 PRO A CA 1
ATOM 1423 C C . PRO A 1 171 ? 6.393 4.919 -16.863 1.00 52.06 171 PRO A C 1
ATOM 1425 O O . PRO A 1 171 ? 5.499 4.079 -16.708 1.00 52.06 171 PRO A O 1
ATOM 1428 N N . ARG A 1 172 ? 7.632 4.797 -16.353 1.00 55.41 172 ARG A N 1
ATOM 1429 C CA . ARG A 1 172 ? 8.078 3.671 -15.511 1.00 55.41 172 ARG A CA 1
ATOM 1430 C C . ARG A 1 172 ? 6.922 3.210 -14.635 1.00 55.41 172 ARG A C 1
ATOM 1432 O O . ARG A 1 172 ? 6.327 4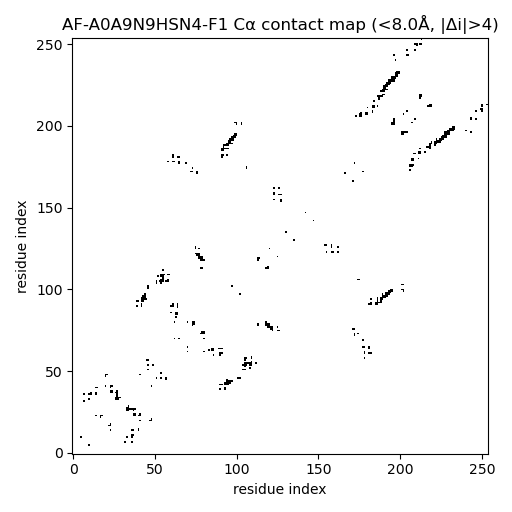.038 -13.949 1.00 55.41 172 ARG A O 1
ATOM 1439 N N . CYS A 1 173 ? 6.613 1.911 -14.665 1.00 61.47 173 CYS A N 1
ATOM 1440 C CA . CYS A 1 173 ? 5.622 1.337 -13.763 1.00 61.47 173 CYS A CA 1
ATOM 1441 C C . CYS A 1 173 ? 6.054 1.661 -12.331 1.00 61.47 173 CYS A C 1
ATOM 1443 O O . CYS A 1 173 ? 6.948 1.024 -11.773 1.00 61.47 173 CYS A O 1
ATOM 1445 N N . SER A 1 174 ? 5.463 2.709 -11.774 1.00 77.38 174 SER A N 1
ATOM 1446 C CA . SER A 1 174 ? 5.763 3.176 -10.439 1.00 77.38 174 SER A CA 1
ATOM 1447 C C . SER A 1 174 ? 5.096 2.183 -9.505 1.00 77.38 174 SER A C 1
ATOM 1449 O O . SER A 1 174 ? 3.873 2.045 -9.503 1.00 77.38 174 SER A O 1
ATOM 1451 N N . VAL A 1 175 ? 5.900 1.423 -8.757 1.00 84.19 175 VAL A N 1
ATOM 1452 C CA . VAL A 1 175 ? 5.391 0.494 -7.734 1.00 84.19 175 VAL A CA 1
ATOM 1453 C C . VAL A 1 175 ? 4.428 1.237 -6.816 1.00 84.19 175 VAL A C 1
ATOM 1455 O O . VAL A 1 175 ? 3.347 0.741 -6.510 1.00 84.19 175 VAL A O 1
ATOM 1458 N N . THR A 1 176 ? 4.795 2.466 -6.455 1.00 88.44 176 THR A N 1
ATOM 1459 C CA . THR A 1 176 ? 3.955 3.407 -5.721 1.00 88.44 176 THR A CA 1
ATOM 1460 C C . THR A 1 176 ? 2.601 3.581 -6.395 1.00 88.44 176 THR A C 1
ATOM 1462 O O . THR A 1 176 ? 1.578 3.372 -5.747 1.00 88.44 176 THR A O 1
ATOM 1465 N N . LYS A 1 177 ? 2.570 3.875 -7.698 1.00 88.81 177 LYS A N 1
ATOM 1466 C CA . LYS A 1 177 ? 1.327 4.067 -8.453 1.00 88.81 177 LYS A CA 1
ATOM 1467 C C . LYS A 1 177 ? 0.468 2.813 -8.517 1.00 88.81 177 LYS A C 1
ATOM 1469 O O . LYS A 1 177 ? -0.733 2.902 -8.300 1.00 88.81 177 LYS A O 1
ATOM 1474 N N . GLU A 1 178 ? 1.053 1.643 -8.757 1.00 91.44 178 GLU A N 1
ATOM 1475 C CA . GLU A 1 178 ? 0.292 0.386 -8.812 1.00 91.44 178 GLU A CA 1
ATOM 1476 C C . GLU A 1 178 ? -0.317 0.018 -7.458 1.00 91.44 178 GLU A C 1
ATOM 1478 O O . GLU A 1 178 ? -1.495 -0.336 -7.364 1.00 91.44 178 GLU A O 1
ATOM 1483 N N . ILE A 1 179 ? 0.472 0.131 -6.389 1.00 93.38 179 ILE A N 1
ATOM 1484 C CA . ILE A 1 179 ? 0.018 -0.213 -5.045 1.00 93.38 179 ILE A CA 1
ATOM 1485 C C . ILE A 1 179 ? -0.984 0.828 -4.529 1.00 93.38 179 ILE A C 1
ATOM 1487 O O . ILE A 1 179 ? -2.017 0.444 -3.985 1.00 93.38 179 ILE A O 1
ATOM 1491 N N . THR A 1 180 ? -0.750 2.128 -4.734 1.00 93.38 180 THR A N 1
ATOM 1492 C CA . THR A 1 180 ? -1.724 3.169 -4.353 1.00 93.38 180 THR A CA 1
ATOM 1493 C C . THR A 1 180 ? -2.998 3.075 -5.178 1.00 93.38 180 THR A C 1
ATOM 1495 O O . THR A 1 180 ? -4.079 3.174 -4.610 1.00 93.38 180 THR A O 1
ATOM 1498 N N . HIS A 1 181 ? -2.911 2.782 -6.479 1.00 93.19 181 HIS A N 1
ATOM 1499 C CA . HIS A 1 181 ? -4.088 2.522 -7.302 1.00 93.19 181 HIS A CA 1
ATOM 1500 C C . HIS A 1 181 ? -4.904 1.354 -6.740 1.00 93.19 181 HIS A C 1
ATOM 1502 O O . HIS A 1 181 ? -6.126 1.451 -6.609 1.00 93.19 181 HIS A O 1
ATOM 1508 N N . LEU A 1 182 ? -4.259 0.238 -6.388 1.00 94.12 182 LEU A N 1
ATOM 1509 C CA . LEU A 1 182 ? -4.937 -0.894 -5.756 1.00 94.12 182 LEU A CA 1
ATOM 1510 C C . LEU A 1 182 ? -5.612 -0.485 -4.442 1.00 94.12 182 LEU A C 1
ATOM 1512 O O . LEU A 1 182 ? -6.789 -0.780 -4.254 1.00 94.12 182 LEU A O 1
ATOM 1516 N N . ILE A 1 183 ? -4.885 0.195 -3.554 1.00 93.69 183 ILE A N 1
ATOM 1517 C CA . ILE A 1 183 ? -5.404 0.609 -2.248 1.00 93.69 183 ILE A CA 1
ATOM 1518 C C . ILE A 1 183 ? -6.589 1.556 -2.425 1.00 93.69 183 ILE A C 1
ATOM 1520 O O . ILE A 1 183 ? -7.673 1.272 -1.925 1.00 93.69 183 ILE A O 1
ATOM 1524 N N . PHE A 1 184 ? -6.422 2.648 -3.165 1.00 92.81 184 PHE A N 1
ATOM 1525 C CA . PHE A 1 184 ? -7.430 3.700 -3.277 1.00 92.81 184 PHE A CA 1
ATOM 1526 C C . PHE A 1 184 ? -8.652 3.264 -4.091 1.00 92.81 184 PHE A C 1
ATOM 1528 O O . PHE A 1 184 ? -9.766 3.625 -3.737 1.00 92.81 184 PHE A O 1
ATOM 1535 N N . SER A 1 185 ? -8.495 2.384 -5.088 1.00 91.75 185 SER A N 1
ATOM 1536 C CA . SER A 1 185 ? -9.648 1.825 -5.819 1.00 91.75 185 SER A CA 1
ATOM 1537 C C . SER A 1 185 ? -10.503 0.844 -5.002 1.00 91.75 185 SER A C 1
ATOM 1539 O O . SER A 1 185 ? -11.617 0.509 -5.420 1.00 91.75 185 SER A O 1
ATOM 1541 N N . ARG A 1 186 ? -9.992 0.344 -3.866 1.00 90.31 186 ARG A N 1
ATOM 1542 C CA . ARG A 1 186 ? -10.656 -0.654 -3.005 1.00 90.31 186 ARG A CA 1
ATOM 1543 C C . ARG A 1 186 ? -11.015 -0.124 -1.620 1.00 90.31 186 ARG A C 1
ATOM 1545 O O . ARG A 1 186 ? -11.907 -0.679 -0.976 1.00 90.31 186 ARG A O 1
ATOM 1552 N N . CYS A 1 187 ? -10.330 0.912 -1.150 1.00 86.12 187 CYS A N 1
ATOM 1553 C CA . CYS A 1 187 ? -10.538 1.489 0.168 1.00 86.12 187 CYS A CA 1
ATOM 1554 C C . CYS A 1 187 ? -11.862 2.258 0.199 1.00 86.12 187 CYS A C 1
ATOM 1556 O O . CYS A 1 187 ? -12.043 3.239 -0.511 1.00 86.12 187 CYS A O 1
ATOM 1558 N N . ASN A 1 188 ? -12.794 1.810 1.038 1.00 84.56 188 ASN A N 1
ATOM 1559 C CA . ASN A 1 188 ? -14.107 2.441 1.212 1.00 84.56 188 ASN A CA 1
ATOM 1560 C C . ASN A 1 188 ? -14.435 2.761 2.681 1.00 84.56 188 ASN A C 1
ATOM 1562 O O . ASN A 1 188 ? -15.556 3.143 3.009 1.00 84.56 188 ASN A O 1
ATOM 1566 N N . ARG A 1 189 ? -13.471 2.553 3.582 1.00 86.12 189 ARG A N 1
ATOM 1567 C CA . ARG A 1 189 ? -13.614 2.704 5.038 1.00 86.12 189 ARG A CA 1
ATOM 1568 C C . ARG A 1 189 ? -12.502 3.569 5.628 1.00 86.12 189 ARG A C 1
ATOM 1570 O O . ARG A 1 189 ? -12.170 3.409 6.802 1.00 86.12 189 ARG A O 1
ATOM 1577 N N . LEU A 1 190 ? -11.911 4.445 4.816 1.00 92.50 190 LEU A N 1
ATOM 1578 C CA . LEU A 1 190 ? -10.842 5.326 5.259 1.00 92.50 190 LEU A CA 1
ATOM 1579 C C . LEU A 1 190 ? -11.367 6.241 6.374 1.00 92.50 190 LEU A C 1
ATOM 1581 O O . LEU A 1 190 ? -12.375 6.921 6.220 1.00 92.50 190 LEU A O 1
ATOM 1585 N N . LYS A 1 191 ? -10.692 6.213 7.519 1.00 94.44 191 LYS A N 1
ATOM 1586 C CA . LYS A 1 191 ? -10.966 7.048 8.694 1.00 94.44 191 LYS A CA 1
ATOM 1587 C C . LYS A 1 191 ? -9.844 8.032 8.962 1.00 94.44 191 LYS A C 1
ATOM 1589 O O . LYS A 1 191 ? -10.099 9.101 9.504 1.00 94.44 191 LYS A O 1
ATOM 1594 N N . SER A 1 192 ? -8.613 7.680 8.601 1.00 95.50 192 SER A N 1
ATOM 1595 C CA . SER A 1 192 ? -7.459 8.554 8.747 1.00 95.50 192 SER A CA 1
ATOM 1596 C C . SER A 1 192 ? -6.618 8.569 7.479 1.00 95.50 192 SER A C 1
ATOM 1598 O O . SER A 1 192 ? -6.274 7.515 6.944 1.00 95.50 192 SER A O 1
ATOM 1600 N N . LEU A 1 193 ? -6.268 9.772 7.033 1.00 94.50 193 LEU A N 1
ATOM 1601 C CA . LEU A 1 193 ? -5.384 10.019 5.905 1.00 94.50 193 LEU A CA 1
ATOM 1602 C C . LEU A 1 193 ? -4.289 10.996 6.342 1.00 94.50 193 LEU A C 1
ATOM 1604 O O . LEU A 1 193 ? -4.588 12.131 6.706 1.00 94.50 193 LEU A O 1
ATOM 1608 N N . LYS A 1 194 ? -3.032 10.546 6.322 1.00 93.94 194 LYS A N 1
ATOM 1609 C CA . LYS A 1 194 ? -1.852 11.365 6.619 1.00 93.94 194 LYS A CA 1
ATOM 1610 C C . LYS A 1 194 ? -0.970 11.491 5.383 1.00 93.94 194 LYS A C 1
ATOM 1612 O O . LYS A 1 194 ? -0.409 10.502 4.895 1.00 93.94 194 LYS A O 1
ATOM 1617 N N . VAL A 1 195 ? -0.850 12.709 4.878 1.00 91.56 195 VAL A N 1
ATOM 1618 C CA . VAL A 1 195 ? -0.093 13.052 3.675 1.00 91.56 195 VAL A CA 1
ATOM 1619 C C . VAL A 1 195 ? 1.140 13.859 4.069 1.00 91.56 195 VAL A C 1
ATOM 1621 O O . VAL A 1 195 ? 1.032 14.849 4.789 1.00 91.56 195 VAL A O 1
ATOM 1624 N N . TYR A 1 196 ? 2.311 13.433 3.606 1.00 88.31 196 TYR A N 1
ATOM 1625 C CA . TYR A 1 196 ? 3.575 14.141 3.792 1.00 88.31 196 TYR A CA 1
ATOM 1626 C C . TYR A 1 196 ? 4.049 14.688 2.445 1.00 88.31 196 TYR A C 1
ATOM 1628 O O . TYR A 1 196 ? 4.087 13.943 1.467 1.00 88.31 196 TYR A O 1
ATOM 1636 N N . ILE A 1 197 ? 4.428 15.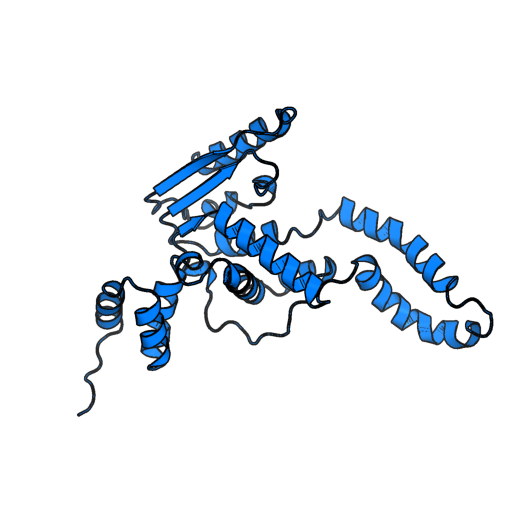965 2.404 1.00 82.81 197 ILE A N 1
ATOM 1637 C CA . ILE A 1 197 ? 4.980 16.628 1.215 1.00 82.81 197 ILE A CA 1
ATOM 1638 C C . ILE A 1 197 ? 6.263 17.377 1.562 1.00 82.81 197 ILE A C 1
ATOM 1640 O O . ILE A 1 197 ? 6.399 17.871 2.678 1.00 82.81 197 ILE A O 1
ATOM 1644 N N . GLY A 1 198 ? 7.175 17.512 0.602 1.00 69.50 198 GLY A N 1
ATOM 1645 C CA . GLY A 1 198 ? 8.171 18.584 0.605 1.00 69.50 198 GLY A CA 1
ATOM 1646 C C . GLY A 1 198 ? 9.637 18.167 0.694 1.00 69.50 198 GLY A C 1
ATOM 1647 O O . GLY A 1 198 ? 10.451 18.906 0.163 1.00 69.50 198 GLY A O 1
ATOM 1648 N N . ASP A 1 199 ? 10.013 17.015 1.259 1.00 71.69 199 ASP A N 1
ATOM 1649 C CA . ASP A 1 199 ? 11.430 16.597 1.315 1.00 71.69 199 ASP A CA 1
ATOM 1650 C C . ASP A 1 199 ? 11.810 15.595 0.198 1.00 71.69 199 ASP A C 1
ATOM 1652 O O . ASP A 1 199 ? 10.950 14.996 -0.450 1.00 71.69 199 ASP A O 1
ATOM 1656 N N . GLU A 1 200 ? 13.113 15.384 -0.027 1.00 67.94 200 GLU A N 1
ATOM 1657 C CA . GLU A 1 200 ? 13.641 14.375 -0.973 1.00 67.94 200 GLU A CA 1
ATOM 1658 C C . GLU A 1 200 ? 13.261 12.931 -0.603 1.00 67.94 200 GLU A C 1
ATOM 1660 O O . GLU A 1 200 ? 13.395 11.995 -1.393 1.00 67.94 200 GLU A O 1
ATOM 1665 N N . HIS A 1 201 ? 12.783 12.751 0.621 1.00 69.06 201 HIS A N 1
ATOM 1666 C CA . HIS A 1 201 ? 12.306 11.501 1.158 1.00 69.06 201 HIS A CA 1
ATOM 1667 C C . HIS A 1 201 ? 10.779 11.427 1.131 1.00 69.06 201 HIS A C 1
ATOM 1669 O O . HIS A 1 201 ? 10.253 10.531 1.767 1.00 69.06 201 HIS A O 1
ATOM 1675 N N . THR A 1 202 ? 10.042 12.306 0.446 1.00 77.38 202 THR A N 1
ATOM 1676 C CA . THR A 1 202 ? 8.586 12.192 0.293 1.00 77.38 202 THR A CA 1
ATOM 1677 C C . THR A 1 202 ? 8.276 11.544 -1.043 1.00 77.38 202 THR A C 1
ATOM 1679 O O . THR A 1 202 ? 8.947 11.771 -2.047 1.00 77.38 202 THR A O 1
ATOM 1682 N N . LEU A 1 203 ? 7.269 10.672 -1.055 1.00 76.38 203 LEU A N 1
ATOM 1683 C CA . LEU A 1 203 ? 6.763 10.141 -2.314 1.00 76.38 203 LEU A CA 1
ATOM 1684 C C . LEU A 1 203 ? 6.063 11.269 -3.067 1.00 76.38 203 LEU A C 1
ATOM 1686 O O . LEU A 1 203 ? 5.294 12.022 -2.467 1.00 76.38 203 LEU A O 1
ATOM 1690 N N . SER A 1 204 ? 6.297 11.348 -4.375 1.00 78.62 204 SER A N 1
ATOM 1691 C CA . SER A 1 204 ? 5.588 12.300 -5.223 1.00 78.62 204 SER A CA 1
ATOM 1692 C C . SER A 1 204 ? 4.082 12.057 -5.130 1.00 78.62 204 SER A C 1
ATOM 1694 O O . SER A 1 204 ? 3.626 10.920 -5.286 1.00 78.62 204 SER A O 1
ATOM 1696 N N . LEU A 1 205 ? 3.290 13.111 -4.906 1.00 77.44 205 LEU A N 1
ATOM 1697 C CA . LEU A 1 205 ? 1.832 12.981 -4.931 1.00 77.44 205 LEU A CA 1
ATOM 1698 C C . LEU A 1 205 ? 1.339 12.556 -6.319 1.00 77.44 205 LEU A C 1
ATOM 1700 O O . LEU A 1 205 ? 0.336 11.862 -6.407 1.00 77.44 205 LEU A O 1
ATOM 1704 N N . MET A 1 206 ? 2.082 12.867 -7.386 1.00 73.44 206 MET A N 1
ATOM 1705 C CA . MET A 1 206 ? 1.792 12.406 -8.751 1.00 73.44 206 MET A CA 1
ATOM 1706 C C . MET A 1 206 ? 1.903 10.883 -8.904 1.00 73.44 206 MET A C 1
ATOM 1708 O O . MET A 1 206 ? 1.237 10.279 -9.749 1.00 73.44 206 MET A O 1
ATOM 1712 N N . ASP A 1 207 ? 2.731 10.244 -8.075 1.00 77.00 207 ASP A N 1
ATOM 1713 C CA . ASP A 1 207 ? 2.830 8.787 -8.008 1.00 77.00 207 ASP A CA 1
ATOM 1714 C C . ASP A 1 207 ? 1.698 8.162 -7.181 1.00 77.00 207 ASP A C 1
ATOM 1716 O O . ASP A 1 207 ? 1.522 6.943 -7.207 1.00 77.00 207 ASP A O 1
ATOM 1720 N N . MET A 1 208 ? 0.923 8.966 -6.448 1.00 80.44 208 MET A N 1
ATOM 1721 C CA . MET A 1 208 ? -0.197 8.516 -5.631 1.00 80.44 208 MET A CA 1
ATOM 1722 C C . MET A 1 208 ? -1.518 8.892 -6.298 1.00 80.44 208 MET A C 1
ATOM 1724 O O . MET A 1 208 ? -1.868 10.059 -6.424 1.00 80.44 208 MET A O 1
ATOM 1728 N N . ASN A 1 209 ? -2.302 7.898 -6.711 1.00 83.94 209 ASN A N 1
ATOM 1729 C CA . ASN A 1 209 ? -3.530 8.154 -7.467 1.00 83.94 209 ASN A CA 1
ATOM 1730 C C . ASN A 1 209 ? -4.719 8.580 -6.574 1.00 83.94 209 ASN A C 1
ATOM 1732 O O . ASN A 1 209 ? -5.717 7.867 -6.471 1.00 83.94 209 ASN A O 1
ATOM 1736 N N . PHE A 1 210 ? -4.591 9.718 -5.887 1.00 85.56 210 PHE A N 1
ATOM 1737 C CA . PHE A 1 210 ? -5.545 10.214 -4.888 1.00 85.56 210 PHE A CA 1
ATOM 1738 C C . PHE A 1 210 ? -6.959 10.454 -5.427 1.00 85.56 210 PHE A C 1
ATOM 1740 O O . PHE A 1 210 ? -7.912 10.297 -4.668 1.00 85.56 210 PHE A O 1
ATOM 1747 N N . ALA A 1 211 ? -7.111 10.744 -6.723 1.00 85.44 211 ALA A N 1
ATOM 1748 C CA . ALA A 1 211 ? -8.415 10.893 -7.375 1.00 85.44 211 ALA A CA 1
ATOM 1749 C C . ALA A 1 211 ? -9.318 9.657 -7.187 1.00 85.44 211 ALA A C 1
ATOM 1751 O O . ALA A 1 211 ? -10.533 9.765 -7.041 1.00 85.44 211 ALA A O 1
ATOM 1752 N N . LEU A 1 212 ? -8.730 8.462 -7.072 1.00 87.19 212 LEU A N 1
ATOM 1753 C CA . LEU A 1 212 ? -9.493 7.234 -6.835 1.00 87.19 212 LEU A CA 1
ATOM 1754 C C . LEU A 1 212 ? -10.234 7.211 -5.491 1.00 87.19 212 LEU A C 1
ATOM 1756 O O . LEU A 1 212 ? -11.164 6.419 -5.340 1.00 87.19 212 LEU A O 1
ATOM 1760 N N . LEU A 1 213 ? -9.845 8.051 -4.524 1.00 85.94 213 LEU A N 1
ATOM 1761 C CA . LEU A 1 213 ? -10.543 8.166 -3.242 1.00 85.94 213 LEU A CA 1
ATOM 1762 C C . LEU A 1 213 ? -11.926 8.823 -3.379 1.00 85.94 213 LEU A C 1
ATOM 1764 O O . LEU A 1 213 ? -12.742 8.672 -2.468 1.00 85.94 213 LEU A O 1
ATOM 1768 N N . THR A 1 214 ? -12.201 9.512 -4.492 1.00 82.31 214 THR A N 1
ATOM 1769 C CA . THR A 1 214 ? -13.476 10.196 -4.755 1.00 82.31 214 THR A CA 1
ATOM 1770 C C . THR A 1 214 ? -14.267 9.591 -5.928 1.00 82.31 214 THR A C 1
ATOM 1772 O O . THR A 1 214 ? -15.491 9.661 -5.915 1.00 82.31 214 THR A O 1
ATOM 1775 N N . GLU A 1 215 ? -13.624 8.915 -6.892 1.00 76.56 215 GLU A N 1
ATOM 1776 C CA . GLU A 1 215 ? -14.250 8.485 -8.164 1.00 76.56 215 GLU A CA 1
ATOM 1777 C C . GLU A 1 215 ? -15.359 7.414 -8.084 1.00 76.56 215 GLU A C 1
ATOM 1779 O O . GLU A 1 215 ? -16.322 7.472 -8.846 1.00 76.56 215 GLU A O 1
ATOM 1784 N N . ARG A 1 216 ? -15.220 6.377 -7.245 1.00 68.00 216 ARG A N 1
ATOM 1785 C CA . ARG A 1 216 ? -16.166 5.228 -7.237 1.00 68.00 216 ARG A CA 1
ATOM 1786 C C . ARG A 1 216 ? -17.105 5.238 -6.046 1.00 68.00 216 ARG A C 1
ATOM 1788 O O . ARG A 1 216 ? -18.296 4.973 -6.154 1.00 68.00 216 ARG A O 1
ATOM 1795 N N . HIS A 1 217 ? -16.514 5.490 -4.894 1.00 71.50 217 HIS A N 1
ATOM 1796 C CA . HIS A 1 217 ? -17.176 5.665 -3.620 1.00 71.50 217 HIS A CA 1
ATOM 1797 C C . HIS A 1 217 ? -16.336 6.729 -2.941 1.00 71.50 217 HIS A C 1
ATOM 1799 O O . HIS A 1 217 ? -15.113 6.584 -2.918 1.00 71.50 217 HIS A O 1
ATOM 1805 N N . ASN A 1 218 ? -16.958 7.775 -2.411 1.00 78.44 218 ASN A N 1
ATOM 1806 C CA . ASN A 1 218 ? -16.204 8.799 -1.713 1.00 78.44 218 ASN A CA 1
ATOM 1807 C C . ASN A 1 218 ? -15.710 8.209 -0.377 1.00 78.44 218 ASN A C 1
ATOM 1809 O O . ASN A 1 218 ? -16.421 8.179 0.631 1.00 78.44 218 ASN A O 1
ATOM 1813 N N . ALA A 1 219 ? -14.486 7.674 -0.403 1.00 82.44 219 ALA A N 1
ATOM 1814 C CA . ALA A 1 219 ? -13.808 7.072 0.737 1.00 82.44 219 ALA A CA 1
ATOM 1815 C C . ALA A 1 219 ? -13.528 8.111 1.830 1.00 82.44 219 ALA A C 1
ATOM 1817 O O . ALA A 1 219 ? -13.315 7.739 2.984 1.00 82.44 219 ALA A O 1
ATOM 1818 N N . LEU A 1 220 ? -13.570 9.397 1.473 1.00 83.19 220 LEU A N 1
ATOM 1819 C CA . LEU A 1 220 ? -13.378 10.523 2.373 1.00 83.19 220 LEU A CA 1
ATOM 1820 C C . LEU A 1 220 ? -14.649 10.869 3.169 1.00 83.19 220 LEU A C 1
ATOM 1822 O O . LEU A 1 220 ? -14.536 11.543 4.187 1.00 83.19 220 LEU A O 1
ATOM 1826 N N . LEU A 1 221 ? -15.838 10.363 2.800 1.00 84.50 221 LEU A N 1
ATOM 1827 C CA . LEU A 1 221 ? -17.089 10.639 3.536 1.00 84.50 221 LEU A CA 1
ATOM 1828 C C . LEU A 1 221 ? -17.028 10.237 5.013 1.00 84.50 221 LEU A C 1
ATOM 1830 O O . LEU A 1 221 ? -17.642 10.878 5.858 1.00 84.50 221 LEU A O 1
ATOM 1834 N N . ASN A 1 222 ? -16.304 9.160 5.324 1.00 83.75 222 ASN A N 1
ATOM 1835 C CA . ASN A 1 222 ? -16.149 8.656 6.691 1.00 83.75 222 ASN A CA 1
ATOM 1836 C C . ASN A 1 222 ? -14.814 9.075 7.323 1.00 83.75 222 ASN A C 1
ATOM 1838 O O . ASN A 1 222 ? -14.422 8.516 8.354 1.00 83.75 222 ASN A O 1
ATOM 1842 N N . LEU A 1 223 ? -14.101 10.023 6.707 1.00 91.00 223 LEU A N 1
ATOM 1843 C CA . LEU A 1 223 ? -12.808 10.476 7.186 1.00 91.00 223 LEU A CA 1
ATOM 1844 C C . LEU A 1 223 ? -12.989 11.247 8.496 1.00 91.00 223 LEU A C 1
ATOM 1846 O O . LEU A 1 223 ? -13.691 12.247 8.574 1.00 91.00 223 LEU A O 1
ATOM 1850 N N . GLN A 1 224 ? -12.335 10.762 9.542 1.00 93.62 224 GLN A N 1
ATOM 1851 C CA . GLN A 1 224 ? -12.359 11.351 10.880 1.00 93.62 224 GLN A CA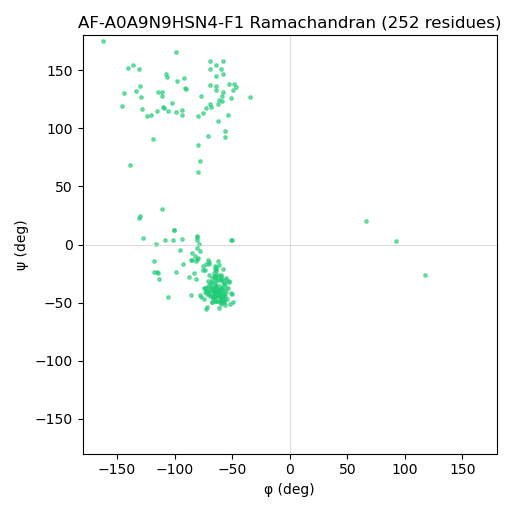 1
ATOM 1852 C C . GLN A 1 224 ? -11.120 12.213 11.132 1.00 93.62 224 GLN A C 1
ATOM 1854 O O . GLN A 1 224 ? -11.130 13.081 12.000 1.00 93.62 224 GLN A O 1
ATOM 1859 N N . ARG A 1 225 ? -10.029 11.946 10.404 1.00 93.75 225 ARG A N 1
ATOM 1860 C CA . ARG A 1 225 ? -8.744 12.618 10.581 1.00 93.75 225 ARG A CA 1
ATOM 1861 C C . ARG A 1 225 ? -8.023 12.782 9.250 1.00 93.75 225 ARG A C 1
ATOM 1863 O O . ARG A 1 225 ? -7.643 11.792 8.628 1.00 93.75 225 ARG A O 1
ATOM 1870 N N . PHE A 1 226 ? -7.769 14.023 8.870 1.00 93.56 226 PHE A N 1
ATOM 1871 C CA . PHE A 1 226 ? -6.859 14.372 7.787 1.00 93.56 226 PHE A CA 1
ATOM 1872 C C . PHE A 1 226 ? -5.666 15.132 8.367 1.00 93.56 226 PHE A C 1
ATOM 1874 O O . PHE A 1 226 ? -5.854 16.061 9.150 1.00 93.56 226 PHE A O 1
ATOM 1881 N N . GLU A 1 227 ? -4.450 14.733 8.007 1.00 93.19 227 GLU A N 1
ATOM 1882 C CA . GLU A 1 227 ? -3.229 15.461 8.350 1.00 93.19 227 GLU A CA 1
ATOM 1883 C C . GLU A 1 227 ? -2.398 15.685 7.096 1.00 93.19 227 GLU A C 1
ATOM 1885 O O . GLU A 1 227 ? -2.039 14.729 6.410 1.00 93.19 227 GLU A O 1
ATOM 1890 N N . LEU A 1 228 ? -2.038 16.939 6.844 1.00 89.69 228 LEU A N 1
ATOM 1891 C CA . LEU A 1 228 ? -1.039 17.305 5.854 1.00 89.69 228 LEU A CA 1
ATOM 1892 C C . LEU A 1 228 ? 0.198 17.815 6.591 1.00 89.69 228 LEU A C 1
ATOM 1894 O O . LEU A 1 228 ? 0.129 18.807 7.312 1.00 89.69 228 LEU A O 1
ATOM 1898 N N . THR A 1 229 ? 1.325 17.131 6.421 1.00 86.94 229 THR A N 1
ATOM 1899 C CA . THR A 1 229 ? 2.610 17.532 6.998 1.00 86.94 229 THR A CA 1
ATOM 1900 C C . THR A 1 229 ? 3.532 18.010 5.890 1.00 86.94 229 THR A C 1
ATOM 1902 O O . THR A 1 229 ? 3.919 17.235 5.016 1.00 86.94 229 THR A O 1
ATOM 1905 N N . ILE A 1 230 ? 3.914 19.281 5.953 1.00 83.12 230 ILE A N 1
ATOM 1906 C CA . ILE A 1 230 ? 4.892 19.873 5.042 1.00 83.12 230 ILE A CA 1
ATOM 1907 C C . ILE A 1 230 ? 6.263 19.771 5.702 1.00 83.12 230 ILE A C 1
ATOM 1909 O O . ILE A 1 230 ? 6.497 20.344 6.766 1.00 83.12 230 ILE A O 1
ATOM 1913 N N . ARG A 1 231 ? 7.162 19.013 5.087 1.00 80.88 231 ARG A N 1
ATOM 1914 C CA . ARG A 1 231 ? 8.572 18.939 5.461 1.00 80.88 231 ARG A CA 1
ATOM 1915 C C . ARG A 1 231 ? 9.336 19.970 4.640 1.00 80.88 231 ARG A C 1
ATOM 1917 O O . ARG A 1 231 ? 8.990 20.238 3.493 1.00 80.88 231 ARG A O 1
ATOM 1924 N N . THR A 1 232 ? 10.332 20.601 5.250 1.00 69.31 232 THR A N 1
ATOM 1925 C CA . THR A 1 232 ? 11.100 21.675 4.610 1.00 69.31 232 THR A CA 1
ATOM 1926 C C . THR A 1 232 ? 11.755 21.174 3.322 1.00 69.31 232 THR A C 1
ATOM 1928 O O . THR A 1 232 ? 12.519 20.206 3.393 1.00 69.31 232 THR A O 1
ATOM 1931 N N . PRO A 1 233 ? 11.490 21.811 2.169 1.00 60.16 233 PRO A N 1
ATOM 1932 C CA . PRO A 1 233 ? 12.116 21.419 0.919 1.00 60.16 233 PRO A CA 1
ATOM 1933 C C . PRO A 1 233 ? 13.609 21.743 0.911 1.00 60.16 233 PRO A C 1
ATOM 1935 O O . PRO A 1 233 ? 14.031 22.718 1.543 1.00 60.16 233 PRO A O 1
ATOM 1938 N N . PRO A 1 234 ? 14.433 20.972 0.176 1.00 52.91 234 PRO A N 1
ATOM 1939 C CA . PRO A 1 234 ? 15.758 21.447 -0.188 1.00 52.91 234 PRO A CA 1
ATOM 1940 C C . PRO A 1 234 ? 15.614 22.768 -0.962 1.00 52.91 234 PRO A C 1
ATOM 1942 O O . PRO A 1 234 ? 14.643 22.955 -1.696 1.00 52.91 234 PRO A O 1
ATOM 1945 N N . LEU A 1 235 ? 16.580 23.675 -0.789 1.00 54.28 235 LEU A N 1
ATOM 1946 C CA . LEU A 1 235 ? 16.614 25.096 -1.202 1.00 54.28 235 LEU A CA 1
ATOM 1947 C C . LEU A 1 235 ? 16.254 25.438 -2.678 1.00 54.28 235 LEU A C 1
ATOM 1949 O O . LEU A 1 235 ? 16.331 26.602 -3.058 1.00 54.28 235 LEU A O 1
ATOM 1953 N N . HIS A 1 236 ? 15.852 24.479 -3.520 1.00 53.12 236 HIS A N 1
ATOM 1954 C CA . HIS A 1 236 ? 15.652 24.639 -4.967 1.00 53.12 236 HIS A CA 1
ATOM 1955 C C . HIS A 1 236 ? 14.308 24.101 -5.525 1.00 53.12 236 HIS A C 1
ATOM 1957 O O . HIS A 1 236 ? 14.220 23.807 -6.713 1.00 53.12 236 HIS A O 1
ATOM 1963 N N . GLY A 1 237 ? 13.252 23.955 -4.711 1.00 53.97 237 GLY A N 1
ATOM 1964 C CA . GLY A 1 237 ? 12.061 23.152 -5.061 1.00 53.97 237 GLY A CA 1
ATOM 1965 C C . GLY A 1 237 ? 10.715 23.854 -5.330 1.00 53.97 237 GLY A C 1
ATOM 1966 O O . GLY A 1 237 ? 9.688 23.243 -5.045 1.00 53.97 237 GLY A O 1
ATOM 1967 N N . GLU A 1 238 ? 10.656 25.088 -5.846 1.00 55.12 238 GLU A N 1
ATOM 1968 C CA . GLU A 1 238 ? 9.372 25.818 -5.999 1.00 55.12 238 GLU A CA 1
ATOM 1969 C C . GLU A 1 238 ? 8.369 25.171 -6.982 1.00 55.12 238 GLU A C 1
ATOM 1971 O O . GLU A 1 238 ? 7.162 25.247 -6.757 1.00 55.12 238 GLU A O 1
ATOM 1976 N N . GLN A 1 239 ? 8.826 24.472 -8.032 1.00 54.19 239 GLN A N 1
ATOM 1977 C CA . GLN A 1 239 ? 7.928 23.904 -9.058 1.00 54.19 239 GLN A CA 1
ATOM 1978 C C . GLN A 1 239 ? 7.027 22.763 -8.546 1.00 54.19 239 GLN A C 1
ATOM 1980 O O . GLN A 1 239 ? 5.881 22.659 -8.974 1.00 54.19 239 GLN A O 1
ATOM 1985 N N . ASN A 1 240 ? 7.484 21.954 -7.583 1.00 59.88 240 ASN A N 1
ATOM 1986 C CA . ASN A 1 240 ? 6.693 20.830 -7.054 1.00 59.88 240 ASN A CA 1
ATOM 1987 C C . ASN A 1 240 ? 5.558 21.272 -6.112 1.00 59.88 240 ASN A C 1
ATOM 1989 O O . ASN A 1 240 ? 4.642 20.496 -5.842 1.00 59.88 240 ASN A O 1
ATOM 1993 N N . PHE A 1 241 ? 5.608 22.490 -5.565 1.00 62.69 241 PHE A N 1
ATOM 1994 C CA . PHE A 1 241 ? 4.621 22.939 -4.580 1.00 62.69 241 PHE A CA 1
ATOM 1995 C C . PHE A 1 241 ? 3.259 23.242 -5.205 1.00 62.69 241 PHE A C 1
ATOM 1997 O O . PHE A 1 241 ? 2.239 22.870 -4.624 1.00 62.69 241 PHE A O 1
ATOM 2004 N N . GLN A 1 242 ? 3.241 23.871 -6.383 1.00 62.72 242 GLN A N 1
ATOM 2005 C CA . GLN A 1 242 ? 1.998 24.253 -7.052 1.00 62.72 242 GLN A CA 1
ATOM 2006 C C . GLN A 1 242 ? 1.195 23.020 -7.493 1.00 62.72 242 GLN A C 1
ATOM 2008 O O . GLN A 1 242 ? 0.012 22.919 -7.186 1.00 62.72 242 GLN A O 1
ATOM 2013 N N . GLU A 1 243 ? 1.851 22.032 -8.109 1.00 66.62 243 GLU A N 1
ATOM 2014 C CA . GLU A 1 243 ? 1.197 20.788 -8.542 1.00 66.62 243 GLU A CA 1
ATOM 2015 C C . GLU A 1 243 ? 0.669 19.962 -7.359 1.00 66.62 243 GLU A C 1
ATOM 2017 O O . GLU A 1 243 ? -0.448 19.445 -7.396 1.00 66.62 243 GLU A O 1
ATOM 2022 N N . ASN A 1 244 ? 1.438 19.877 -6.266 1.00 71.81 244 ASN A N 1
ATOM 2023 C CA . ASN A 1 244 ? 0.981 19.218 -5.042 1.00 71.81 244 ASN A CA 1
ATOM 2024 C C . ASN A 1 244 ? -0.261 19.907 -4.460 1.00 71.81 244 ASN A C 1
ATOM 2026 O O . ASN A 1 244 ? -1.172 19.235 -3.976 1.00 71.81 244 ASN A O 1
ATOM 2030 N N . ASN A 1 245 ? -0.303 21.240 -4.513 1.00 70.06 245 ASN A N 1
ATOM 2031 C CA . ASN A 1 245 ? -1.441 22.017 -4.047 1.00 70.06 245 ASN A CA 1
ATOM 2032 C C . ASN A 1 245 ? -2.695 21.761 -4.897 1.00 70.06 245 ASN A C 1
ATOM 2034 O O . ASN A 1 245 ? -3.778 21.590 -4.341 1.00 70.06 245 ASN A O 1
ATOM 2038 N N . ASP A 1 246 ? -2.556 21.650 -6.218 1.00 73.94 246 ASP A N 1
ATOM 2039 C CA . ASP A 1 246 ? -3.677 21.344 -7.111 1.00 73.94 246 ASP A CA 1
ATOM 2040 C C . ASP A 1 246 ? -4.263 19.950 -6.825 1.00 73.94 246 ASP A C 1
ATOM 2042 O O . ASP A 1 246 ? -5.480 19.799 -6.702 1.00 73.94 246 ASP A 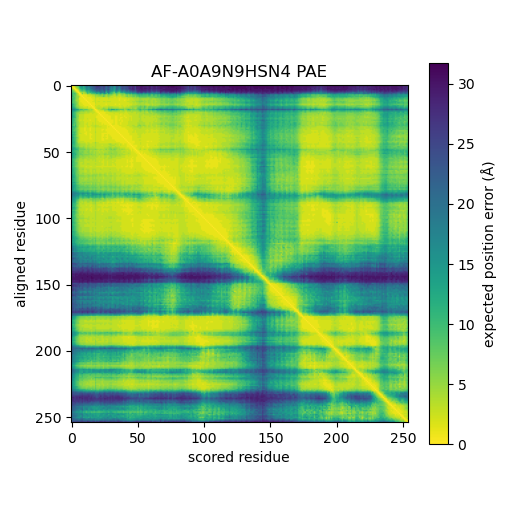O 1
ATOM 2046 N N . ILE A 1 247 ? -3.416 18.931 -6.624 1.00 76.19 247 ILE A N 1
ATOM 2047 C CA . ILE A 1 247 ? -3.856 17.568 -6.260 1.00 76.19 247 ILE A CA 1
ATOM 2048 C C . ILE A 1 247 ? -4.616 17.572 -4.928 1.00 76.19 247 ILE A C 1
ATOM 2050 O O . ILE A 1 247 ? -5.669 16.943 -4.807 1.00 76.19 247 ILE A O 1
ATOM 2054 N N . LEU A 1 248 ? -4.089 18.278 -3.924 1.00 76.19 248 LEU A N 1
ATOM 2055 C CA . LEU A 1 248 ? -4.702 18.377 -2.598 1.00 76.19 248 LEU A CA 1
ATOM 2056 C C . LEU A 1 248 ? -5.997 19.189 -2.611 1.00 76.19 248 LEU A C 1
ATOM 2058 O O . LEU A 1 248 ? -6.928 18.859 -1.880 1.00 76.19 248 LEU A O 1
ATOM 2062 N N . THR A 1 249 ? -6.084 20.215 -3.452 1.00 73.06 249 THR A N 1
ATOM 2063 C CA . THR A 1 249 ? -7.309 21.002 -3.616 1.00 73.06 249 THR A CA 1
ATOM 2064 C C . THR A 1 249 ? -8.394 20.143 -4.265 1.00 73.06 249 THR A C 1
ATOM 2066 O O . THR A 1 249 ? -9.511 20.082 -3.758 1.00 73.06 249 THR A O 1
ATOM 2069 N N . ASN A 1 250 ? -8.043 19.383 -5.306 1.00 76.38 250 ASN A N 1
ATOM 2070 C CA . ASN A 1 250 ? -8.959 18.476 -6.004 1.00 76.38 250 ASN A CA 1
ATOM 2071 C C . ASN A 1 250 ? -9.485 17.322 -5.131 1.00 76.38 250 ASN A C 1
ATOM 2073 O O . ASN A 1 250 ? -10.552 16.780 -5.408 1.00 76.38 250 ASN A O 1
ATOM 2077 N N . LEU A 1 251 ? -8.771 16.953 -4.064 1.00 73.88 251 LEU A N 1
ATOM 2078 C CA . LEU A 1 251 ? -9.209 15.934 -3.104 1.00 73.88 251 LEU A CA 1
ATOM 2079 C C . LEU A 1 251 ? -10.476 16.331 -2.323 1.00 73.88 251 LEU A C 1
ATOM 2081 O O . LEU A 1 251 ? -11.217 15.444 -1.909 1.00 73.88 251 LEU A O 1
ATOM 2085 N N . PHE A 1 252 ? -10.722 17.630 -2.107 1.00 66.44 252 PHE A N 1
ATOM 2086 C CA . PHE A 1 252 ? -11.817 18.129 -1.256 1.00 66.44 252 PHE A CA 1
ATOM 2087 C C . PHE A 1 252 ? -12.882 18.947 -2.000 1.00 66.44 252 PHE A C 1
ATOM 2089 O O . PHE A 1 252 ? -13.823 19.429 -1.372 1.00 66.44 252 PHE A O 1
ATOM 2096 N N . THR A 1 253 ? -12.748 19.124 -3.316 1.00 60.91 253 THR A N 1
ATOM 2097 C CA . THR A 1 253 ? -13.676 19.918 -4.142 1.00 60.91 253 THR A CA 1
ATOM 2098 C C . THR A 1 253 ? -14.680 19.079 -4.948 1.00 60.91 253 THR A C 1
ATOM 2100 O O . THR A 1 253 ? -15.469 19.658 -5.695 1.00 60.91 253 THR A O 1
ATOM 2103 N N . MET A 1 254 ? -14.690 17.748 -4.777 1.00 50.06 254 MET A N 1
ATOM 2104 C CA . MET A 1 254 ? -15.643 16.795 -5.381 1.00 50.06 254 MET A CA 1
ATOM 2105 C C . MET A 1 254 ? -16.618 16.215 -4.355 1.00 50.06 254 MET A C 1
ATOM 2107 O O . MET A 1 254 ? -17.804 16.050 -4.719 1.00 50.06 254 MET A O 1
#

Secondary structure (DSSP, 8-state):
-------HHHHHHHHHH--SHHHHHHHTTT-HHHHHHHHHHHTTSTTTSS-GGGTHHHHHHHHHTS-HHHHHHHHHTTB-----PPPSS-GGGG--EEEHHHHHHHHHHHHHHHHHTT-B--HHHHHHHHHHHHHHHHTGGGGGSS-TTHHHHHHHHHHHHHHHHHHHHS----HHHHHHHHHHHH-----EEEEEESSTTSPPGGGS-TTHHHHSS-GGGG--EEEEEEPPPPTT-THHHHHHHHHHHHTT--

InterPro domains:
  IPR001810 F-box domain [PF12937] (9-47)
  IPR036047 F-box-like domain superfamily [SSF81383] (2-48)

Organism: NCBI:txid94023

Mean predicted aligned error: 9.75 Å

pLDDT: mean 81.08, std 13.59, range [36.38, 95.5]

Foldseek 3Di:
DPPDPPDLVNLLVVLLVVLALVVLVVQLPPDPSSVVNSLLSCLQCVLVNDDLLCLLVVLLLLLLLFDPVLVVLCVLLQAARDDDPRRPDLSLQSHAADAQLSVLSNVVSNVVVSVVVVRGDHSLCVVCVVVCVVCVVVCVVVVPDDDPCDVVVVSSVVCVVVSVVVCVVVPRSLSLLRSLCSNLLNYQNHAYDEAEDAEPSGDQVVSHPLVSCCPPHVSCPNHNYYHYHYDHHDPPDPVSPVVVVVSVVSNPPD

Sequence (254 aa):
MSLSVLSSDILHEVFKYFSDPTTLYSLARVNHLWNYIAIPLLWRQPFEIVTQERYHKIIQTYAICLPDSAKARLVYAGIKLVNHPQPAFDYPKFLQNFDSDKFRQALNLWMEITIMNGLYEDPLNVFCRPFKKVLGPLVKDCYITYPKNIFHRVLNKCLEPAVKDYYSQHPRCSVTKEITHLIFSRCNRLKSLKVYIGDEHTLSLMDMNFALLTERHNALLNLQRFELTIRTPPLHGEQNFQENNDILTNLFTM

Radius of gyration: 22.95 Å; Cα contacts (8 Å, |Δi|>4): 293; chains: 1; bounding box: 59×55×61 Å